Protein AF-A0A7R9ILF7-F1 (afdb_monomer_lite)

Secondary structure (DSSP, 8-state):
--S-----PPPPPPPGGGTTSSHHHHHHHHHHHHTTSS---HHHHHHHHHHHHHHHHHHHHHHHHHHHHHHIIIIIHHHHHHHHHHS-S------GGGHHHHHHHHHHHHSHHHHT-HHIIIIIHHHHHHHHHHHHHHHHHHHHHHHHHHHHHHHHGGGGT--PPPP--TT--HHHHTTTTHHHHHHTT----

Foldseek 3Di:
DLDDDDDDDDDDDDDCCVPQHDPVRVVVVVVVCCVVPPDDDLVNLLVVCVVQPPPNLVVVLVVLVVVLCCLVVPQQVVVVVVVVVVADPDDDQDDCVCPPVSRVVSCCVRCVSVVPPPCCVNPNVSSVVSNVVSVVSNVSNVVSNVVVVVVVCVVCCVVVVNDDQDDDDPVDDSVVVVVVCCVVCVVVVHDDD

Organism: NCBI:txid61484

Sequence (193 aa):
MFTQPVHRDKPPQMGHHYLWGSKQLNLAYTTIYSQYTGFVGAQHFRTMCQLLGYQGIAVVMEELLKIVKSLVQGNILQFTKTLMEAMPKVCKLPRYDYGSPGVLGYYHAQLNDIVQYPDARTELFHSFREFGNTILFCLLMEQALSQEEVCDLLHAAPFQNILPRPHCKASERLKDLEKDRGIFYYLLGAEPR

Radius of gyration: 29.12 Å; chains: 1; bounding box: 71×48×74 Å

pLDDT: mean 86.29, std 13.45, range [40.97, 97.25]

InterPro domains:
  IPR008081 Cytoplasmic FMR1-interacting [PF05994] (1-178)
  IPR008081 Cytoplasmic FMR1-interacting [PIRSF008153] (4-172)
  IPR008081 Cytoplasmic FMR1-interacting [PTHR12195] (2-176)

Structure (mmCIF, N/CA/C/O backbone):
data_AF-A0A7R9ILF7-F1
#
_entry.id   AF-A0A7R9ILF7-F1
#
loop_
_atom_site.group_PDB
_atom_site.id
_atom_site.type_symbol
_atom_site.label_atom_id
_atom_site.label_alt_id
_atom_site.label_comp_id
_atom_site.label_asym_id
_atom_site.label_entity_id
_atom_site.label_seq_id
_atom_site.pdbx_PDB_ins_code
_atom_site.Cartn_x
_atom_site.Cartn_y
_atom_site.Cartn_z
_atom_site.occupancy
_atom_site.B_iso_or_equiv
_atom_site.auth_seq_id
_atom_site.auth_comp_id
_atom_site.auth_asym_id
_atom_site.auth_atom_id
_atom_site.pdbx_PDB_model_num
ATOM 1 N N . MET A 1 1 ? -1.155 16.302 12.226 1.00 44.28 1 MET A N 1
ATOM 2 C CA . MET A 1 1 ? -0.354 15.349 11.425 1.00 44.28 1 MET A CA 1
ATOM 3 C C . MET A 1 1 ? -0.233 14.086 12.266 1.00 44.28 1 MET A C 1
ATOM 5 O O . MET A 1 1 ? 0.114 14.212 13.427 1.00 44.28 1 MET A O 1
ATOM 9 N N . PHE A 1 2 ? -0.650 12.920 11.766 1.00 53.88 2 PHE A N 1
ATOM 10 C CA . PHE A 1 2 ? -0.854 11.714 12.596 1.00 53.88 2 PHE A CA 1
ATOM 11 C C . PHE A 1 2 ? 0.435 10.973 12.980 1.00 53.88 2 PHE A C 1
ATOM 13 O O . PHE A 1 2 ? 0.368 9.980 13.686 1.00 53.88 2 PHE A O 1
ATOM 20 N N . THR A 1 3 ? 1.585 11.427 12.494 1.00 62.06 3 THR A N 1
ATOM 21 C CA . THR A 1 3 ? 2.914 10.902 12.812 1.00 62.06 3 THR A CA 1
ATOM 22 C C . THR A 1 3 ? 3.849 12.087 13.007 1.00 62.06 3 THR A C 1
ATOM 24 O O . THR A 1 3 ? 3.714 13.096 12.303 1.00 62.06 3 THR A O 1
ATOM 27 N N . GLN A 1 4 ? 4.782 11.982 13.953 1.00 69.56 4 GLN A N 1
ATOM 28 C CA . GLN A 1 4 ? 5.793 13.018 14.149 1.00 69.56 4 GLN A CA 1
ATOM 29 C C . GLN A 1 4 ? 6.702 13.111 12.912 1.00 69.56 4 GLN A C 1
ATOM 31 O O . GLN A 1 4 ? 6.998 12.087 12.288 1.00 69.56 4 GLN A O 1
ATOM 36 N N . PRO A 1 5 ? 7.129 14.323 12.519 1.00 78.50 5 PRO A N 1
ATOM 37 C CA . PRO A 1 5 ? 8.070 14.482 11.424 1.00 78.50 5 PRO A CA 1
ATOM 38 C C . PRO A 1 5 ? 9.405 13.842 11.812 1.00 78.50 5 PRO A C 1
ATOM 40 O O . PRO A 1 5 ? 10.075 14.282 12.742 1.00 78.50 5 PRO A O 1
ATOM 43 N N . VAL A 1 6 ? 9.789 12.796 11.087 1.00 86.75 6 VAL A N 1
ATOM 44 C CA . VAL A 1 6 ? 11.102 12.169 11.242 1.00 86.75 6 VAL A CA 1
ATOM 45 C C . VAL A 1 6 ? 12.148 13.101 10.637 1.00 86.75 6 VAL A C 1
ATOM 47 O O . VAL A 1 6 ? 12.033 13.494 9.471 1.00 86.75 6 VAL A O 1
ATOM 50 N N . HIS A 1 7 ? 13.162 13.464 11.423 1.00 89.94 7 HIS A N 1
ATOM 51 C CA . HIS A 1 7 ? 14.305 14.208 10.909 1.00 89.94 7 HIS A CA 1
ATOM 52 C C . HIS A 1 7 ? 15.070 13.331 9.915 1.00 89.94 7 HIS A C 1
ATOM 54 O O . HIS A 1 7 ? 15.406 12.190 10.221 1.00 89.94 7 HIS A O 1
ATOM 60 N N . ARG A 1 8 ? 15.318 13.857 8.715 1.00 90.25 8 ARG A N 1
ATOM 61 C CA . ARG A 1 8 ? 16.143 13.199 7.700 1.00 90.25 8 ARG A CA 1
ATOM 62 C C . ARG A 1 8 ? 17.360 14.064 7.437 1.00 90.25 8 ARG A C 1
ATOM 64 O O . ARG A 1 8 ? 17.202 15.238 7.094 1.00 90.25 8 ARG A O 1
ATOM 71 N N . ASP A 1 9 ? 18.537 13.466 7.560 1.00 91.81 9 ASP A N 1
ATOM 72 C CA . ASP A 1 9 ? 19.788 14.142 7.244 1.00 91.81 9 ASP A CA 1
ATOM 73 C C . ASP A 1 9 ? 19.805 14.538 5.769 1.00 91.81 9 ASP A C 1
ATOM 75 O O . ASP A 1 9 ? 19.423 13.768 4.881 1.00 91.81 9 ASP A O 1
ATOM 79 N N . LYS A 1 10 ? 20.227 15.775 5.496 1.00 90.12 10 LYS A N 1
ATOM 80 C CA . LYS A 1 10 ? 20.361 16.236 4.116 1.00 90.12 10 LYS A CA 1
ATOM 81 C C . LYS A 1 10 ? 21.586 15.569 3.486 1.00 90.12 10 LYS A C 1
ATOM 83 O O . LYS A 1 10 ? 22.662 15.633 4.082 1.00 90.12 10 LYS A O 1
ATOM 88 N N . PRO A 1 11 ? 21.462 14.994 2.278 1.00 88.00 11 PRO A N 1
ATOM 89 C CA . PRO A 1 11 ? 22.616 14.450 1.580 1.00 88.00 11 PRO A CA 1
ATOM 90 C C . PRO A 1 11 ? 23.625 15.567 1.252 1.00 88.00 11 PRO A C 1
ATOM 92 O O . PRO A 1 11 ? 23.224 16.723 1.057 1.00 88.00 11 PRO A O 1
ATOM 95 N N . PRO A 1 12 ? 24.929 15.245 1.180 1.00 90.44 12 PRO A N 1
ATOM 96 C CA . PRO A 1 12 ? 25.959 16.214 0.825 1.00 90.44 12 PRO A CA 1
ATOM 97 C C . PRO A 1 12 ? 25.744 16.744 -0.598 1.00 90.44 12 PRO A C 1
ATOM 99 O O . PRO A 1 12 ? 25.256 16.033 -1.477 1.00 90.44 12 PRO A O 1
ATOM 102 N N . GLN A 1 13 ? 26.125 18.001 -0.846 1.00 87.69 13 GLN A N 1
ATOM 103 C CA . GLN A 1 13 ? 26.059 18.548 -2.200 1.00 87.69 13 GLN A CA 1
ATOM 104 C C . GLN A 1 13 ? 27.113 17.893 -3.094 1.00 87.69 13 GLN A C 1
ATOM 106 O O . GLN A 1 13 ? 28.302 17.902 -2.785 1.00 87.69 13 GLN A O 1
ATOM 111 N N . MET A 1 14 ? 26.660 17.351 -4.222 1.00 90.38 14 MET A N 1
ATOM 112 C CA . MET A 1 14 ? 27.509 16.713 -5.223 1.00 90.38 14 MET A CA 1
ATOM 113 C C . MET A 1 14 ? 27.703 17.632 -6.431 1.00 90.38 14 MET A C 1
ATOM 115 O O . MET A 1 14 ? 26.830 18.435 -6.770 1.00 90.38 14 MET A O 1
ATOM 119 N N . GLY A 1 15 ? 28.841 17.491 -7.116 1.00 91.75 15 GLY A N 1
ATOM 120 C CA . GLY A 1 15 ? 29.066 18.151 -8.403 1.00 91.75 15 GLY A CA 1
ATOM 121 C C . GLY A 1 15 ? 28.036 17.709 -9.450 1.00 91.75 15 GLY A C 1
ATOM 122 O O . GLY A 1 15 ? 27.607 16.558 -9.457 1.00 91.75 15 GLY A O 1
ATOM 123 N N . HIS A 1 16 ? 27.650 18.608 -10.364 1.00 92.69 16 HIS A N 1
ATOM 124 C CA . HIS A 1 16 ? 26.588 18.345 -11.352 1.00 92.69 16 HIS A CA 1
ATOM 125 C C . HIS A 1 16 ? 26.843 17.112 -12.234 1.00 92.69 16 HIS A C 1
ATOM 127 O O . HIS A 1 16 ? 25.894 16.438 -12.625 1.00 92.69 16 HIS A O 1
ATOM 133 N N . HIS A 1 17 ? 28.110 16.788 -12.493 1.00 93.75 17 HIS A N 1
ATOM 134 C CA . HIS A 1 17 ? 28.521 15.629 -13.283 1.00 93.75 17 HIS A CA 1
ATOM 135 C C . HIS A 1 17 ? 28.214 14.278 -12.616 1.00 93.75 17 HIS A C 1
ATOM 137 O O . HIS A 1 17 ? 28.088 13.290 -13.326 1.00 93.75 17 HIS A O 1
ATOM 143 N N . TYR A 1 18 ? 28.046 14.229 -11.290 1.00 94.62 18 TYR A N 1
ATOM 144 C CA . TYR A 1 18 ? 27.598 13.024 -10.577 1.00 94.62 18 TYR A CA 1
ATOM 145 C C . TYR A 1 18 ? 26.067 12.891 -10.501 1.00 94.62 18 TYR A C 1
ATOM 147 O O . TYR A 1 18 ? 25.566 11.928 -9.931 1.00 94.62 18 TYR A O 1
ATOM 155 N N . LEU A 1 19 ? 25.325 13.873 -11.024 1.00 93.06 19 LEU A N 1
ATOM 156 C CA . LEU A 1 19 ? 23.862 13.903 -11.026 1.00 93.06 19 LEU A CA 1
ATOM 157 C C . LEU A 1 19 ? 23.349 13.770 -12.466 1.00 93.06 19 LEU A C 1
ATOM 159 O O . LEU A 1 19 ? 23.529 12.732 -13.092 1.00 93.06 19 LEU A O 1
ATOM 163 N N . TRP A 1 20 ? 22.749 14.829 -13.017 1.00 93.62 20 TRP A N 1
ATOM 164 C CA . TRP A 1 20 ? 22.198 14.850 -14.374 1.00 93.62 20 TRP A CA 1
ATOM 165 C C . TRP A 1 20 ? 23.113 15.568 -15.379 1.00 93.62 20 TRP A C 1
ATOM 167 O O . TRP A 1 20 ? 22.667 15.986 -16.443 1.00 93.62 20 TRP A O 1
ATOM 177 N N . GLY A 1 21 ? 24.393 15.757 -15.048 1.00 95.25 21 GLY A N 1
ATOM 178 C CA . GLY A 1 21 ? 25.420 16.325 -15.928 1.00 95.25 21 GLY A CA 1
ATOM 179 C C . GLY A 1 21 ? 25.593 17.839 -15.793 1.00 95.25 21 GLY A C 1
ATOM 180 O O . GLY A 1 21 ? 26.702 18.312 -15.544 1.00 95.25 21 GLY A O 1
ATOM 181 N N . SER A 1 22 ? 24.511 18.615 -15.914 1.00 96.12 22 SER A N 1
ATOM 182 C CA . SER A 1 22 ? 24.548 20.087 -15.856 1.00 96.12 22 SER A CA 1
ATOM 183 C C . SER A 1 22 ? 23.513 20.675 -14.895 1.00 96.12 22 SER A C 1
ATOM 185 O O . SER A 1 22 ? 22.554 20.016 -14.491 1.00 96.12 22 SER A O 1
ATOM 187 N N . LYS A 1 23 ? 23.675 21.956 -14.540 1.00 95.12 23 LYS A N 1
ATOM 188 C CA . LYS A 1 23 ? 22.724 22.673 -13.676 1.00 95.12 23 LYS A CA 1
ATOM 189 C C . LYS A 1 23 ? 21.322 22.736 -14.294 1.00 95.12 23 LYS A C 1
ATOM 191 O O . LYS A 1 23 ? 20.334 22.571 -13.583 1.00 95.12 23 LYS A O 1
ATOM 196 N N . GLN A 1 24 ? 21.238 22.964 -15.604 1.00 96.44 24 GLN A N 1
ATOM 197 C CA . GLN A 1 24 ? 19.978 23.043 -16.344 1.00 96.44 24 GLN A CA 1
ATOM 198 C C . GLN A 1 24 ? 19.264 21.688 -16.361 1.00 96.44 24 GLN A C 1
ATOM 200 O O . GLN A 1 24 ? 18.061 21.634 -16.116 1.00 96.44 24 GLN A O 1
ATOM 205 N N . LEU A 1 25 ? 20.007 20.596 -16.576 1.00 96.31 25 LEU A N 1
ATOM 206 C CA . LEU A 1 25 ? 19.450 19.243 -16.549 1.00 96.31 25 LEU A CA 1
ATOM 207 C C . LEU A 1 25 ? 18.994 18.848 -15.141 1.00 96.31 25 LEU A C 1
ATOM 209 O O . LEU A 1 25 ? 17.899 18.312 -14.992 1.00 96.31 25 LEU A O 1
ATOM 213 N N . ASN A 1 26 ? 19.761 19.195 -14.103 1.00 94.88 26 ASN A N 1
ATOM 214 C CA . ASN A 1 26 ? 19.342 18.975 -12.717 1.00 94.88 26 ASN A CA 1
ATOM 215 C C . ASN A 1 26 ? 17.998 19.654 -12.412 1.00 94.88 26 ASN A C 1
ATOM 217 O O . ASN A 1 26 ? 17.130 19.037 -11.794 1.00 94.88 26 ASN A O 1
ATOM 221 N N . LEU A 1 27 ? 17.817 20.907 -12.845 1.00 95.88 27 LEU A N 1
ATOM 222 C CA . LEU A 1 27 ? 16.559 21.630 -12.658 1.00 95.88 27 LEU A CA 1
ATOM 223 C C . LEU A 1 27 ? 15.412 20.951 -13.418 1.00 95.88 27 LEU A C 1
ATOM 225 O O . LEU A 1 27 ? 14.366 20.702 -12.826 1.00 95.88 27 LEU A O 1
ATOM 229 N N . ALA A 1 28 ? 15.631 20.596 -14.687 1.00 97.19 28 ALA A N 1
ATOM 230 C CA . ALA A 1 28 ? 14.622 19.949 -15.521 1.00 97.19 28 ALA A CA 1
ATOM 231 C C . ALA A 1 28 ? 14.129 18.624 -14.913 1.00 97.19 28 ALA A C 1
ATOM 233 O O . ALA A 1 28 ? 12.927 18.455 -14.707 1.00 97.19 28 ALA A O 1
ATOM 234 N N . TYR A 1 29 ? 15.042 17.717 -14.546 1.00 96.62 29 TYR A N 1
ATOM 235 C CA . TYR A 1 29 ? 14.671 16.440 -13.926 1.00 96.62 29 TYR A CA 1
ATOM 236 C C . TYR A 1 29 ? 14.020 16.621 -12.554 1.00 96.62 29 TYR A C 1
ATOM 238 O O . TYR A 1 29 ? 13.063 15.919 -12.242 1.00 96.62 29 TYR A O 1
ATOM 246 N N . THR A 1 30 ? 14.466 17.593 -11.753 1.00 95.50 30 THR A N 1
ATOM 247 C CA . THR A 1 30 ? 13.815 17.898 -10.466 1.00 95.50 30 THR A CA 1
ATOM 248 C C . THR A 1 30 ? 12.366 18.337 -10.672 1.00 95.50 30 THR A C 1
ATOM 250 O O . THR A 1 30 ? 11.475 17.875 -9.960 1.00 95.50 30 THR A O 1
ATOM 253 N N . THR A 1 31 ? 12.099 19.187 -11.667 1.00 96.75 31 THR A N 1
ATOM 254 C CA . THR A 1 31 ? 10.736 19.617 -11.999 1.00 96.75 31 THR A CA 1
ATOM 255 C C . THR A 1 31 ? 9.883 18.453 -12.501 1.00 96.75 31 THR A C 1
ATOM 257 O O . THR A 1 31 ? 8.746 18.318 -12.054 1.00 96.75 31 THR A O 1
ATOM 260 N N . ILE A 1 32 ? 10.422 17.572 -13.347 1.00 96.50 32 ILE A N 1
ATOM 261 C CA . ILE A 1 32 ? 9.705 16.372 -13.811 1.00 96.50 32 ILE A CA 1
ATOM 262 C C . ILE A 1 32 ? 9.353 15.471 -12.621 1.00 96.50 32 ILE A C 1
ATOM 264 O O . ILE A 1 32 ? 8.186 15.140 -12.419 1.00 96.50 32 ILE A O 1
ATOM 268 N N . TYR A 1 33 ? 10.333 15.124 -11.784 1.00 95.94 33 TYR A N 1
ATOM 269 C CA . TYR A 1 33 ? 10.108 14.208 -10.665 1.00 95.94 33 TYR A CA 1
ATOM 270 C C . TYR A 1 33 ? 9.291 14.816 -9.522 1.00 95.94 33 TYR A C 1
ATOM 272 O O . TYR A 1 33 ? 8.644 14.075 -8.786 1.00 95.94 33 TYR A O 1
ATOM 280 N N . SER A 1 34 ? 9.220 16.147 -9.404 1.00 96.00 34 SER A N 1
ATOM 281 C CA . SER A 1 34 ? 8.321 16.797 -8.440 1.00 96.00 34 SER A CA 1
ATOM 282 C C . SER A 1 34 ? 6.845 16.458 -8.672 1.00 96.00 34 SER A C 1
ATOM 284 O O . SER A 1 34 ? 6.071 16.450 -7.717 1.00 96.00 34 SER A O 1
ATOM 286 N N . GLN A 1 35 ? 6.463 16.083 -9.898 1.00 94.94 35 GLN A N 1
ATOM 287 C CA . GLN A 1 35 ? 5.103 15.633 -10.211 1.00 94.94 35 GLN A CA 1
ATOM 288 C C . GLN A 1 35 ? 4.742 14.315 -9.511 1.00 94.94 35 GLN A C 1
ATOM 290 O O . GLN A 1 35 ? 3.564 14.034 -9.331 1.00 94.94 35 GLN A O 1
ATOM 295 N N . TYR A 1 36 ? 5.739 13.536 -9.081 1.00 95.75 36 TYR A N 1
ATOM 296 C CA . TYR A 1 36 ? 5.576 12.289 -8.328 1.00 95.75 36 TYR A CA 1
ATOM 297 C C . TYR A 1 36 ? 5.709 12.501 -6.811 1.00 95.75 36 TYR A C 1
ATOM 299 O O . TYR A 1 36 ? 5.802 11.550 -6.042 1.00 95.75 36 TYR A O 1
ATOM 307 N N . THR A 1 37 ? 5.723 13.754 -6.349 1.00 93.56 37 THR A N 1
ATOM 308 C CA . THR A 1 37 ? 5.741 14.080 -4.918 1.00 93.56 37 THR A CA 1
ATOM 309 C C . THR A 1 37 ? 4.336 14.435 -4.430 1.00 93.56 37 THR A C 1
ATOM 311 O O . THR A 1 37 ? 3.542 15.023 -5.158 1.00 93.56 37 THR A O 1
ATOM 314 N N . GLY A 1 38 ? 4.002 14.062 -3.190 1.00 92.56 38 GLY A N 1
ATOM 315 C CA . GLY A 1 38 ? 2.700 14.360 -2.571 1.00 92.56 38 GLY A CA 1
ATOM 316 C C . GLY A 1 38 ? 1.662 13.234 -2.640 1.00 92.56 38 GLY A C 1
ATOM 317 O O . GLY A 1 38 ? 0.618 13.343 -2.002 1.00 92.56 38 GLY A O 1
ATOM 318 N N . PHE A 1 39 ? 1.953 12.136 -3.338 1.00 95.56 39 PHE A N 1
ATOM 319 C CA . PHE A 1 39 ? 1.128 10.926 -3.338 1.00 95.56 39 PHE A CA 1
ATOM 320 C C . PHE A 1 39 ? 1.984 9.666 -3.534 1.00 95.56 39 PHE A C 1
ATOM 322 O O . PHE A 1 39 ? 3.167 9.754 -3.844 1.00 95.56 39 PHE A O 1
ATOM 329 N N . VAL A 1 40 ? 1.370 8.491 -3.369 1.00 96.44 40 VAL A N 1
ATOM 330 C CA . VAL A 1 40 ? 1.943 7.183 -3.726 1.00 96.44 40 VAL A CA 1
ATOM 331 C C . VAL A 1 40 ? 0.904 6.437 -4.564 1.00 96.44 40 VAL A C 1
ATOM 333 O O . VAL A 1 40 ? -0.287 6.510 -4.279 1.00 96.44 40 VAL A O 1
ATOM 336 N N . GLY A 1 41 ? 1.331 5.757 -5.627 1.00 94.69 41 GLY A N 1
ATOM 337 C CA . GLY A 1 41 ? 0.430 5.17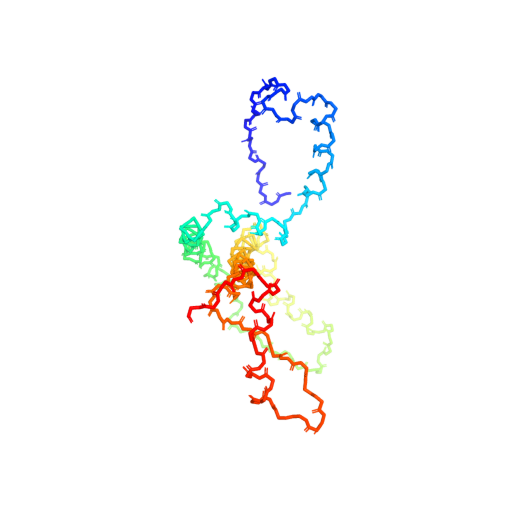5 -6.629 1.00 94.69 41 GLY A CA 1
ATOM 338 C C . GLY A 1 41 ? 1.158 4.253 -7.604 1.00 94.69 41 GLY A C 1
ATOM 339 O O . GLY A 1 41 ? 2.341 3.987 -7.411 1.00 94.69 41 GLY A O 1
ATOM 340 N N . ALA A 1 42 ? 0.475 3.796 -8.658 1.00 94.25 42 ALA A N 1
ATOM 341 C CA . ALA A 1 42 ? 0.934 2.703 -9.529 1.00 94.25 42 ALA A CA 1
ATOM 342 C C . ALA A 1 42 ? 2.378 2.848 -10.052 1.00 94.25 42 ALA A C 1
ATOM 344 O O . ALA A 1 42 ? 3.146 1.895 -9.986 1.00 94.25 42 ALA A O 1
ATOM 345 N N . GLN A 1 43 ? 2.782 4.045 -10.497 1.00 94.88 43 GLN A N 1
ATOM 346 C CA . GLN A 1 43 ? 4.143 4.283 -11.008 1.00 94.88 43 GLN A CA 1
ATOM 347 C C . GLN A 1 43 ? 5.229 4.047 -9.946 1.00 94.88 43 GLN A C 1
ATOM 349 O O . GLN A 1 43 ? 6.301 3.518 -10.240 1.00 94.88 43 GLN A O 1
ATOM 354 N N . HIS A 1 44 ? 4.930 4.376 -8.688 1.00 96.94 44 HIS A N 1
ATOM 355 C CA . HIS A 1 44 ? 5.819 4.121 -7.559 1.00 96.94 44 HIS A CA 1
ATOM 356 C C . HIS A 1 44 ? 5.953 2.620 -7.294 1.00 96.94 44 HIS A C 1
ATOM 358 O O . HIS A 1 44 ? 7.070 2.127 -7.189 1.00 96.94 44 HIS A O 1
ATOM 364 N N . PHE A 1 45 ? 4.834 1.890 -7.249 1.00 97.00 45 PHE A N 1
ATOM 365 C CA . PHE A 1 45 ? 4.839 0.439 -7.031 1.00 97.00 45 PHE A CA 1
ATOM 366 C C . PHE A 1 45 ? 5.547 -0.318 -8.157 1.00 97.00 45 PHE A C 1
ATOM 368 O O . PHE A 1 45 ? 6.315 -1.234 -7.876 1.00 97.00 45 PHE A O 1
ATOM 375 N N . ARG A 1 46 ? 5.376 0.106 -9.415 1.00 95.12 46 ARG A N 1
ATOM 376 C CA . ARG A 1 46 ? 6.108 -0.466 -10.552 1.00 95.12 46 ARG A CA 1
ATOM 377 C C . ARG A 1 46 ? 7.621 -0.288 -10.403 1.00 95.12 46 ARG A C 1
ATOM 379 O O . ARG A 1 46 ? 8.372 -1.247 -10.537 1.00 95.12 46 ARG A O 1
ATOM 386 N N . THR A 1 47 ? 8.055 0.924 -10.053 1.00 95.75 47 THR A N 1
ATOM 387 C CA . THR A 1 47 ? 9.478 1.228 -9.834 1.00 95.75 47 THR A CA 1
ATOM 388 C C . THR A 1 47 ? 10.034 0.429 -8.650 1.00 95.75 47 THR A C 1
ATOM 390 O O . THR A 1 47 ? 11.145 -0.089 -8.718 1.00 95.75 47 THR A O 1
ATOM 393 N N . MET A 1 48 ? 9.253 0.274 -7.573 1.00 96.25 48 MET A N 1
ATOM 394 C CA . MET A 1 48 ? 9.615 -0.588 -6.444 1.00 96.25 48 MET A CA 1
ATOM 395 C C . MET A 1 48 ? 9.784 -2.046 -6.886 1.00 96.25 48 MET A C 1
ATOM 397 O O . MET A 1 48 ? 10.796 -2.647 -6.546 1.00 96.25 48 MET A O 1
ATOM 401 N N . CYS A 1 49 ? 8.860 -2.600 -7.678 1.00 95.62 49 CYS A N 1
ATOM 402 C CA . CYS A 1 49 ? 8.966 -3.981 -8.161 1.00 95.62 49 CYS A CA 1
ATOM 403 C C . CYS A 1 49 ? 10.264 -4.219 -8.941 1.00 95.62 49 CYS A C 1
ATOM 405 O O . CYS A 1 49 ? 10.980 -5.180 -8.664 1.00 95.62 49 CYS A O 1
ATOM 407 N N . GLN A 1 50 ? 10.599 -3.304 -9.852 1.00 93.81 50 GLN A N 1
ATOM 408 C CA . GLN A 1 50 ? 11.804 -3.386 -10.681 1.00 93.81 50 GLN A CA 1
ATOM 409 C C . GLN A 1 50 ? 13.098 -3.300 -9.868 1.00 93.81 50 GLN A C 1
ATOM 411 O O . GLN A 1 50 ? 14.049 -4.030 -10.136 1.00 93.81 50 GLN A O 1
ATOM 416 N N . LEU A 1 51 ? 13.147 -2.407 -8.875 1.00 96.19 51 LEU A N 1
ATOM 417 C CA . LEU A 1 51 ? 14.354 -2.185 -8.075 1.00 96.19 51 LEU A CA 1
ATOM 418 C C . LEU A 1 51 ? 14.557 -3.249 -6.990 1.00 96.19 51 LEU A C 1
ATOM 420 O O . LEU A 1 51 ? 15.698 -3.589 -6.685 1.00 96.19 51 LEU A O 1
ATOM 424 N N . LEU A 1 52 ? 13.475 -3.748 -6.383 1.00 96.06 52 LEU A N 1
ATOM 425 C CA . LEU A 1 52 ? 13.552 -4.752 -5.318 1.00 96.06 52 LEU A CA 1
ATOM 426 C C . LEU A 1 52 ? 13.701 -6.174 -5.875 1.00 96.06 52 LEU A C 1
ATOM 428 O O . LEU A 1 52 ? 14.380 -7.002 -5.261 1.00 96.06 52 LEU A O 1
ATOM 432 N N . GLY A 1 53 ? 13.039 -6.473 -6.997 1.00 93.19 53 GLY A N 1
ATOM 433 C CA . GLY A 1 53 ? 12.896 -7.830 -7.522 1.00 93.19 53 GLY A CA 1
ATOM 434 C C . GLY A 1 53 ? 12.166 -8.779 -6.560 1.00 93.19 53 GLY A C 1
ATOM 435 O O . GLY A 1 53 ? 11.762 -8.407 -5.456 1.00 93.19 53 GLY A O 1
ATOM 436 N N . TYR A 1 54 ? 12.021 -10.048 -6.954 1.00 93.94 54 TYR A N 1
ATOM 437 C CA . TYR A 1 54 ? 11.291 -11.049 -6.160 1.00 93.94 54 TYR A CA 1
ATOM 438 C C . TYR A 1 54 ? 11.845 -11.223 -4.743 1.00 93.94 54 TYR A C 1
ATOM 440 O O . TYR A 1 54 ? 11.080 -11.285 -3.783 1.00 93.94 54 TYR A O 1
ATOM 448 N N . GLN A 1 55 ? 13.173 -11.274 -4.599 1.00 95.88 55 GLN A N 1
ATOM 449 C CA . GLN A 1 55 ? 13.806 -11.460 -3.294 1.00 95.88 55 GLN A CA 1
ATOM 450 C C . GLN A 1 55 ? 13.551 -10.263 -2.371 1.00 95.88 55 GLN A C 1
ATOM 452 O O . GLN A 1 55 ? 13.201 -10.457 -1.208 1.00 95.88 55 GLN A O 1
ATOM 457 N N . GLY A 1 56 ? 13.692 -9.033 -2.876 1.00 95.94 56 GLY A N 1
ATOM 458 C CA . GLY A 1 56 ? 13.436 -7.832 -2.085 1.00 95.94 56 GLY A CA 1
ATOM 459 C C . GLY A 1 56 ? 11.967 -7.716 -1.684 1.00 95.94 56 GLY A C 1
ATOM 460 O O . GLY A 1 56 ? 11.672 -7.448 -0.520 1.00 95.94 56 GLY A O 1
ATOM 461 N N . ILE A 1 57 ? 11.044 -7.984 -2.615 1.00 95.19 57 ILE A N 1
ATOM 462 C CA . ILE A 1 57 ? 9.602 -7.982 -2.335 1.00 95.19 57 ILE A CA 1
ATOM 463 C C . ILE A 1 57 ? 9.265 -9.018 -1.256 1.00 95.19 57 ILE A C 1
ATOM 465 O O . ILE A 1 57 ? 8.552 -8.688 -0.312 1.00 95.19 57 ILE A O 1
ATOM 469 N N . ALA A 1 58 ? 9.803 -10.237 -1.347 1.00 95.94 58 ALA A N 1
ATOM 470 C CA . ALA A 1 58 ? 9.547 -11.289 -0.365 1.00 95.94 58 ALA A CA 1
ATOM 471 C C . ALA A 1 58 ? 9.965 -10.875 1.057 1.00 95.94 58 ALA A C 1
ATOM 473 O O . ALA A 1 58 ? 9.183 -11.033 1.994 1.00 95.94 58 ALA A O 1
ATOM 474 N N . VAL A 1 59 ? 11.152 -10.276 1.211 1.00 97.25 59 VAL A N 1
ATOM 475 C CA . VAL A 1 59 ? 11.632 -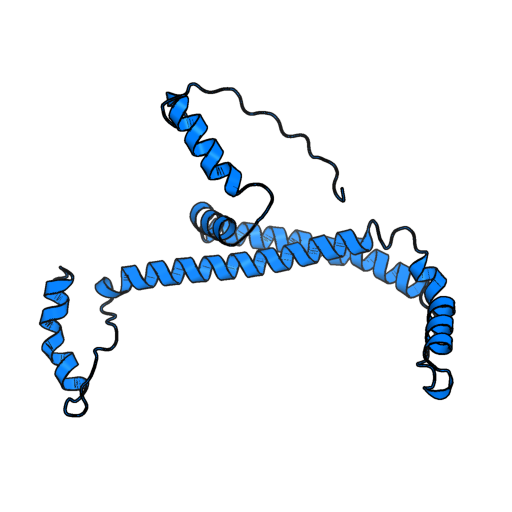9.779 2.513 1.00 97.25 59 VAL A CA 1
ATOM 476 C C . VAL A 1 59 ? 10.738 -8.655 3.041 1.00 97.25 59 VAL A C 1
ATOM 478 O O . VAL A 1 59 ? 10.370 -8.663 4.214 1.00 97.25 59 VAL A O 1
ATOM 481 N N . VAL A 1 60 ? 10.335 -7.708 2.185 1.00 96.25 60 VAL A N 1
ATOM 482 C CA . VAL A 1 60 ? 9.417 -6.629 2.587 1.00 96.25 60 VAL A CA 1
ATOM 483 C C . VAL A 1 60 ? 8.079 -7.197 3.060 1.00 96.25 60 VAL A C 1
ATOM 485 O O . VAL A 1 60 ? 7.585 -6.783 4.106 1.00 96.25 60 VAL A O 1
ATOM 488 N N . MET A 1 61 ? 7.508 -8.165 2.342 1.00 94.56 61 MET A N 1
ATOM 489 C CA . MET A 1 61 ? 6.256 -8.819 2.741 1.00 94.56 61 MET A CA 1
ATOM 490 C C . MET A 1 61 ? 6.392 -9.538 4.087 1.00 94.56 61 MET A C 1
ATOM 492 O O . MET A 1 61 ? 5.495 -9.447 4.927 1.00 94.56 61 MET A O 1
ATOM 496 N N . GLU A 1 62 ? 7.517 -10.213 4.324 1.00 96.06 62 GLU A N 1
ATOM 497 C CA . GLU A 1 62 ? 7.786 -10.885 5.595 1.00 96.06 62 GLU A CA 1
ATOM 498 C C . GLU A 1 62 ? 7.848 -9.890 6.768 1.00 96.06 62 GLU A C 1
ATOM 500 O O . GLU A 1 62 ? 7.217 -10.110 7.807 1.00 96.06 62 GLU A O 1
ATOM 505 N N . GLU A 1 63 ? 8.551 -8.768 6.603 1.00 96.50 63 GLU A N 1
ATOM 506 C CA . GLU A 1 63 ? 8.631 -7.721 7.629 1.00 96.50 63 GLU A CA 1
ATOM 507 C C . GLU A 1 63 ? 7.278 -7.035 7.864 1.00 96.50 63 GLU A C 1
ATOM 509 O O . GLU A 1 63 ? 6.880 -6.810 9.011 1.00 96.50 63 GLU A O 1
ATOM 514 N N . LEU A 1 64 ? 6.508 -6.781 6.804 1.00 95.56 64 LEU A N 1
ATOM 515 C CA . LEU A 1 64 ? 5.152 -6.243 6.923 1.00 95.56 64 LEU A CA 1
ATOM 516 C C . LEU A 1 64 ? 4.224 -7.191 7.695 1.00 95.56 64 LEU A C 1
ATOM 518 O O . L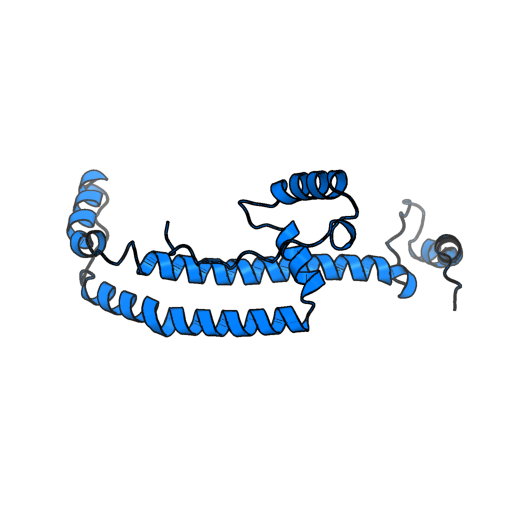EU A 1 64 ? 3.442 -6.732 8.530 1.00 95.56 64 LEU A O 1
ATOM 522 N N . LEU A 1 65 ? 4.340 -8.507 7.492 1.00 94.62 65 LEU A N 1
ATOM 523 C CA . LEU A 1 65 ? 3.589 -9.496 8.271 1.00 94.62 65 LEU A CA 1
ATOM 524 C C . LEU A 1 65 ? 3.976 -9.481 9.755 1.00 94.62 65 LEU A C 1
ATOM 526 O O . LEU A 1 65 ? 3.099 -9.607 10.616 1.00 94.62 65 LEU A O 1
ATOM 530 N N . LYS A 1 66 ? 5.261 -9.289 10.079 1.00 95.44 66 LYS A N 1
ATOM 531 C CA . LYS A 1 66 ? 5.719 -9.135 11.473 1.00 95.44 66 LYS A CA 1
ATOM 532 C C . LYS A 1 66 ? 5.122 -7.880 12.115 1.00 95.44 66 LYS A C 1
ATOM 534 O O . LYS A 1 66 ? 4.621 -7.962 13.240 1.00 95.44 66 LYS A O 1
ATOM 539 N N . ILE A 1 67 ? 5.099 -6.756 11.394 1.00 92.94 67 ILE A N 1
ATOM 540 C CA . ILE A 1 67 ? 4.475 -5.501 11.850 1.00 92.94 67 ILE A CA 1
ATOM 541 C C . ILE A 1 67 ? 2.977 -5.704 12.093 1.00 92.94 67 ILE A C 1
ATOM 543 O O . ILE A 1 67 ? 2.482 -5.386 13.174 1.00 92.94 67 ILE A O 1
ATOM 547 N N . VAL A 1 68 ? 2.265 -6.307 11.139 1.00 94.81 68 VAL A N 1
ATOM 548 C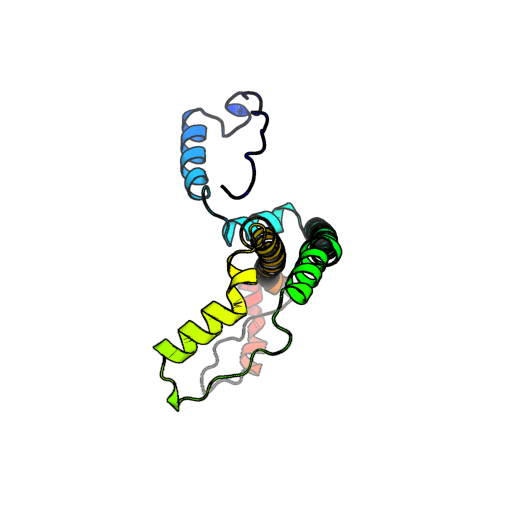 CA . VAL A 1 68 ? 0.835 -6.615 11.269 1.00 94.81 68 VAL A CA 1
ATOM 549 C C . VAL A 1 68 ? 0.564 -7.492 12.487 1.00 94.81 68 VAL A C 1
ATOM 551 O O . VAL A 1 68 ? -0.334 -7.194 13.275 1.00 94.81 68 VAL A O 1
ATOM 554 N N . LYS A 1 69 ? 1.352 -8.554 12.680 1.00 94.94 69 LYS A N 1
ATOM 555 C CA . LYS A 1 69 ? 1.223 -9.429 13.848 1.00 94.94 69 LYS A CA 1
ATOM 556 C C . LYS A 1 69 ? 1.389 -8.642 15.149 1.00 94.94 69 LYS A C 1
ATOM 558 O O . LYS A 1 69 ? 0.579 -8.817 16.057 1.00 94.94 69 LYS A O 1
ATOM 563 N N . SER A 1 70 ? 2.394 -7.770 15.219 1.00 94.06 70 SER A N 1
ATOM 564 C CA . SER A 1 70 ? 2.644 -6.907 16.378 1.00 94.06 70 SER A CA 1
ATOM 565 C C . SER A 1 70 ? 1.481 -5.943 16.644 1.00 94.06 70 SER A C 1
ATOM 567 O O . SER A 1 70 ? 0.983 -5.878 17.766 1.00 94.06 70 SER A O 1
ATOM 569 N N . LEU A 1 71 ? 0.974 -5.260 15.613 1.00 93.19 71 LEU A N 1
ATOM 570 C CA . LEU A 1 71 ? -0.155 -4.328 15.728 1.00 93.19 71 LEU A CA 1
ATOM 571 C C . LEU A 1 71 ? -1.436 -5.022 16.204 1.00 93.19 71 LEU A C 1
ATOM 573 O O . LEU A 1 71 ? -2.124 -4.516 17.093 1.00 93.19 71 LEU A O 1
ATOM 577 N N . VAL A 1 72 ? -1.744 -6.188 15.628 1.00 93.69 72 VAL A N 1
ATOM 578 C CA . VAL A 1 72 ? -2.954 -6.953 15.952 1.00 93.69 72 VAL A CA 1
ATOM 579 C C . VAL A 1 72 ? -2.872 -7.539 17.359 1.00 93.69 72 VAL A C 1
ATOM 581 O O . VAL A 1 72 ? -3.824 -7.403 18.121 1.00 93.69 72 VAL A O 1
ATOM 584 N N . GLN A 1 73 ? -1.756 -8.180 17.720 1.00 94.50 73 GLN A N 1
ATOM 585 C CA . GLN A 1 73 ? -1.598 -8.842 19.024 1.00 94.50 73 GLN A CA 1
ATOM 586 C C . GLN A 1 73 ? -1.272 -7.867 20.166 1.00 94.50 73 GLN A C 1
ATOM 588 O O . GLN A 1 73 ? -1.507 -8.198 21.328 1.00 94.50 73 GLN A O 1
ATOM 593 N N . GLY A 1 74 ? -0.740 -6.688 19.847 1.00 92.31 74 GLY A N 1
ATOM 594 C CA . GLY A 1 74 ? -0.440 -5.615 20.788 1.00 92.31 74 GLY A CA 1
ATOM 595 C C . GLY A 1 74 ? -1.590 -4.618 20.892 1.00 92.31 74 GLY A C 1
ATOM 596 O O . GLY A 1 74 ? -2.604 -4.892 21.539 1.00 92.31 74 GLY A O 1
ATOM 597 N N . ASN A 1 75 ? -1.422 -3.459 20.252 1.00 88.38 75 ASN A N 1
ATOM 598 C CA . ASN A 1 75 ? -2.283 -2.289 20.434 1.00 88.38 75 ASN A CA 1
ATOM 599 C C . ASN A 1 75 ? -3.757 -2.584 20.135 1.00 88.38 75 ASN A C 1
ATOM 601 O O . ASN A 1 75 ? -4.617 -2.311 20.971 1.00 88.38 75 ASN A O 1
ATOM 605 N N . ILE A 1 76 ? -4.068 -3.178 18.977 1.00 91.62 76 ILE A N 1
ATOM 606 C CA . ILE A 1 76 ? -5.465 -3.401 18.567 1.00 91.62 76 ILE A CA 1
ATOM 607 C C . ILE A 1 76 ? -6.169 -4.342 19.549 1.00 91.62 76 ILE A C 1
ATOM 609 O O . ILE A 1 76 ? -7.293 -4.059 19.968 1.00 91.62 76 ILE A O 1
ATOM 613 N N . LEU A 1 77 ? -5.518 -5.435 19.958 1.00 93.00 77 LEU A N 1
ATOM 614 C CA . LEU A 1 77 ? -6.085 -6.371 20.930 1.00 93.00 77 LEU A CA 1
ATOM 615 C C . LEU A 1 77 ? -6.325 -5.708 22.289 1.00 93.00 77 LEU A C 1
ATOM 617 O O . LEU A 1 77 ? -7.388 -5.909 22.879 1.00 93.00 77 LEU A O 1
ATOM 621 N N . GLN A 1 78 ? -5.358 -4.935 22.787 1.00 91.12 78 GLN A N 1
ATOM 622 C CA . GLN A 1 78 ? -5.489 -4.233 24.065 1.00 91.12 78 GLN A CA 1
ATOM 623 C C . GLN A 1 78 ? -6.652 -3.239 24.031 1.00 91.12 78 GLN A C 1
ATOM 625 O O . GLN A 1 78 ? -7.541 -3.323 24.877 1.00 91.12 78 GLN A O 1
ATOM 630 N N . PHE A 1 79 ? -6.721 -2.384 23.007 1.00 89.25 79 PHE A N 1
ATOM 631 C CA . PHE A 1 79 ? -7.831 -1.443 22.850 1.00 89.25 79 PHE A CA 1
ATOM 632 C C . PHE A 1 79 ? -9.178 -2.143 22.682 1.00 89.25 79 PHE A C 1
ATOM 634 O O . PHE A 1 79 ? -10.169 -1.697 23.252 1.00 89.25 79 PHE A O 1
ATOM 641 N N . THR A 1 80 ? -9.231 -3.254 21.944 1.00 89.38 80 THR A N 1
ATOM 642 C CA . THR A 1 80 ? -10.479 -4.009 21.752 1.00 89.38 80 THR A CA 1
ATOM 643 C C . THR A 1 80 ? -10.991 -4.575 23.075 1.00 89.38 80 THR A C 1
ATOM 645 O O . THR A 1 80 ? -12.189 -4.503 23.334 1.00 89.38 80 THR A O 1
ATOM 648 N N . LYS A 1 81 ? -10.107 -5.088 23.942 1.00 91.12 81 LYS A N 1
ATOM 649 C CA . LYS A 1 81 ? -10.493 -5.562 25.282 1.00 91.12 81 LYS A CA 1
ATOM 650 C C . LYS A 1 81 ? -11.041 -4.426 26.142 1.00 91.12 81 LYS A C 1
ATOM 652 O O . LYS A 1 81 ? -12.135 -4.561 26.679 1.00 91.12 81 LYS A O 1
ATOM 657 N N . THR A 1 82 ? -10.335 -3.298 26.199 1.00 89.12 82 THR A N 1
ATOM 658 C CA . THR A 1 82 ? -10.776 -2.123 26.965 1.00 89.12 82 THR A CA 1
ATOM 659 C C . THR A 1 82 ? -12.121 -1.591 26.464 1.00 89.12 82 THR A C 1
ATOM 661 O O . THR A 1 82 ? -13.017 -1.306 27.255 1.00 89.12 82 THR A O 1
ATOM 664 N N . LEU A 1 83 ? -12.310 -1.508 25.144 1.00 87.75 83 LEU A N 1
ATOM 665 C CA . LEU A 1 83 ? -13.580 -1.073 24.559 1.00 87.75 83 LEU A CA 1
ATOM 666 C C . LEU A 1 83 ? -14.707 -2.085 24.770 1.00 87.75 83 LEU A C 1
ATOM 668 O O . LEU A 1 83 ? -15.848 -1.676 24.951 1.00 87.75 83 LEU A O 1
ATOM 672 N N . MET A 1 84 ? -14.413 -3.388 24.780 1.00 90.19 84 MET A N 1
ATOM 673 C CA . MET A 1 84 ? -15.402 -4.412 25.125 1.00 90.19 84 MET A CA 1
ATOM 674 C C . MET A 1 84 ? -15.876 -4.293 26.576 1.00 90.19 84 MET A C 1
ATOM 676 O O . MET A 1 84 ? -17.053 -4.532 26.836 1.00 90.19 84 MET A O 1
ATOM 680 N N . GLU A 1 85 ? -14.998 -3.918 27.507 1.00 89.00 85 GLU A N 1
ATOM 681 C CA . GLU A 1 85 ? -15.375 -3.661 28.904 1.00 89.00 85 GLU A CA 1
ATOM 682 C C . GLU A 1 85 ? -16.242 -2.402 29.048 1.00 89.00 85 GLU A C 1
ATOM 684 O O . GLU A 1 85 ? -17.179 -2.394 29.846 1.00 89.00 85 GLU A O 1
ATOM 689 N N . ALA A 1 86 ? -15.970 -1.370 28.244 1.00 87.25 86 ALA A N 1
ATOM 690 C CA . ALA A 1 86 ? -16.774 -0.148 28.180 1.00 87.25 86 ALA A CA 1
ATOM 691 C C . ALA A 1 86 ? -18.085 -0.310 27.381 1.00 87.25 86 ALA A C 1
ATOM 693 O O . ALA A 1 86 ? -18.958 0.555 27.436 1.00 87.25 86 ALA A O 1
ATOM 694 N N . MET A 1 87 ? -18.241 -1.399 26.621 1.00 88.94 87 MET A N 1
ATOM 695 C CA . MET A 1 87 ? -19.428 -1.641 25.805 1.00 88.94 87 MET A CA 1
ATOM 696 C C . MET A 1 87 ? -20.642 -1.950 26.699 1.00 88.94 87 MET A C 1
ATOM 698 O O . MET A 1 87 ? -20.544 -2.763 27.625 1.00 88.94 87 MET A O 1
ATOM 702 N N . PRO A 1 88 ? -21.834 -1.389 26.413 1.00 90.00 88 PRO A N 1
ATOM 703 C CA . PRO A 1 88 ? -23.045 -1.785 27.119 1.00 90.00 88 PRO A CA 1
ATOM 704 C C . PRO A 1 88 ? -23.303 -3.285 26.928 1.00 90.00 88 PRO A C 1
ATOM 706 O O . PRO A 1 88 ? -23.330 -3.790 25.805 1.00 90.00 88 PRO A O 1
ATOM 709 N N . LYS A 1 89 ? -23.567 -4.000 28.031 1.00 87.31 89 LYS A N 1
ATOM 710 C CA . LYS A 1 89 ? -23.826 -5.457 28.018 1.00 87.31 89 LYS A CA 1
ATOM 711 C C . LYS A 1 89 ? -24.976 -5.856 27.092 1.00 87.31 89 LYS A C 1
ATOM 713 O O . LYS A 1 89 ? -25.011 -6.976 26.593 1.00 87.31 89 LYS A O 1
ATOM 718 N N . VAL A 1 90 ? -25.943 -4.958 26.909 1.00 86.12 90 VAL A N 1
ATOM 719 C CA . VAL A 1 90 ? -27.104 -5.161 26.046 1.00 86.12 90 VAL A CA 1
ATOM 720 C C . VAL A 1 90 ? -27.405 -3.856 25.316 1.00 86.12 90 VAL A C 1
ATOM 722 O O . VAL A 1 90 ? -27.888 -2.904 25.920 1.00 86.12 90 VAL A O 1
ATOM 725 N N . CYS A 1 91 ? -27.187 -3.840 24.005 1.00 89.31 91 CYS A N 1
ATOM 726 C CA . CYS A 1 91 ? -27.634 -2.771 23.114 1.00 89.31 91 CYS A CA 1
ATOM 727 C C . CYS A 1 91 ? -28.651 -3.370 22.134 1.00 89.31 91 CYS A C 1
ATOM 729 O O . CYS A 1 91 ? -28.283 -4.118 21.228 1.00 89.31 91 CYS A O 1
ATOM 731 N N . LYS A 1 92 ? -29.949 -3.134 22.370 1.00 89.50 92 LYS A N 1
ATOM 732 C CA . LYS A 1 92 ? -31.029 -3.701 21.542 1.00 89.50 92 LYS A CA 1
ATOM 733 C C . LYS A 1 92 ? -31.267 -2.824 20.321 1.00 89.50 92 LYS A C 1
ATOM 735 O O . LYS A 1 92 ? -31.046 -1.621 20.366 1.00 89.50 92 LYS A O 1
ATOM 740 N N . LEU A 1 93 ? -31.795 -3.421 19.258 1.00 90.31 93 LEU A N 1
ATOM 741 C CA . LEU A 1 93 ? -32.317 -2.671 18.121 1.00 90.31 93 LEU A CA 1
ATOM 742 C C . LEU A 1 93 ? -33.665 -2.037 18.519 1.00 90.31 93 LEU A C 1
ATOM 744 O O . LEU A 1 93 ? -34.601 -2.786 18.826 1.00 90.31 93 LEU A O 1
ATOM 748 N N . PRO A 1 94 ? -33.794 -0.696 18.563 1.00 90.44 94 PRO A N 1
ATOM 749 C CA . PRO A 1 94 ? -35.064 -0.063 18.899 1.00 90.44 94 PRO A CA 1
ATOM 750 C C . PRO A 1 94 ? -36.111 -0.318 17.808 1.00 90.44 94 PRO A C 1
ATOM 752 O O . PRO A 1 94 ? -35.781 -0.484 16.634 1.00 90.44 94 PRO A O 1
ATOM 755 N N . ARG A 1 95 ? -37.393 -0.340 18.189 1.00 89.31 95 ARG A N 1
ATOM 756 C CA . ARG A 1 95 ? -38.498 -0.511 17.231 1.00 89.31 95 ARG A CA 1
ATOM 757 C C . ARG A 1 95 ? -38.606 0.693 16.291 1.00 89.31 95 ARG A C 1
ATOM 759 O O . ARG A 1 95 ? -38.287 1.816 16.672 1.00 89.31 95 ARG A O 1
ATOM 766 N N . TYR A 1 96 ? -39.136 0.469 15.090 1.00 88.88 96 TYR A N 1
ATOM 767 C CA . TYR A 1 96 ? -39.354 1.542 14.114 1.00 88.88 96 TYR A CA 1
ATOM 768 C C . TYR A 1 96 ? -40.317 2.630 14.633 1.00 88.88 96 TYR A C 1
ATOM 770 O O . TYR A 1 96 ? -40.198 3.787 14.238 1.00 88.88 96 TYR A O 1
ATOM 778 N N . ASP A 1 97 ? -41.210 2.273 15.565 1.00 90.50 97 ASP A N 1
ATOM 779 C CA . ASP A 1 97 ? -42.204 3.161 16.185 1.00 90.50 97 ASP A CA 1
ATOM 780 C C . ASP A 1 97 ? -41.578 4.370 16.918 1.00 90.50 97 ASP A C 1
ATOM 782 O O . ASP A 1 97 ? -42.237 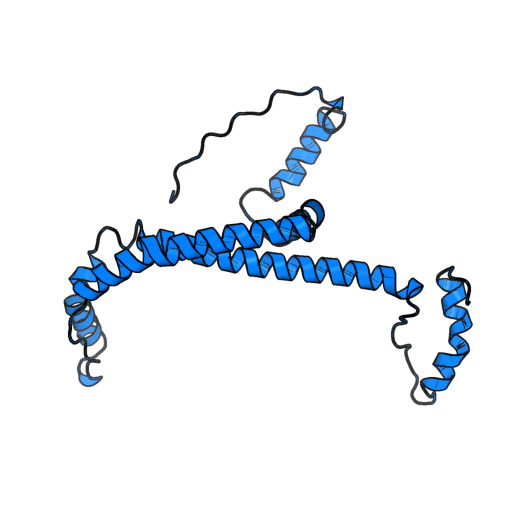5.389 17.103 1.00 90.50 97 ASP A O 1
ATOM 786 N N . TYR A 1 98 ? -40.300 4.288 17.314 1.00 87.00 98 TYR A N 1
ATOM 787 C CA . TYR A 1 98 ? -39.580 5.378 17.992 1.00 87.00 98 TYR A CA 1
ATOM 788 C C . TYR A 1 98 ? -39.122 6.507 17.052 1.00 87.00 98 TYR A C 1
ATOM 790 O O . TYR A 1 98 ? -38.714 7.571 17.525 1.00 87.00 98 TYR A O 1
ATOM 798 N N . GLY A 1 99 ? -39.168 6.289 15.733 1.00 93.12 99 GLY A N 1
ATOM 799 C CA . GLY A 1 99 ? -38.674 7.238 14.735 1.00 93.12 99 GLY A CA 1
ATOM 800 C C . GLY A 1 99 ? -37.153 7.455 14.780 1.00 93.12 99 GLY A C 1
ATOM 801 O O . GLY A 1 99 ? -36.461 7.079 15.728 1.00 93.12 99 GLY A O 1
ATOM 802 N N . SER A 1 100 ? -36.600 8.088 13.741 1.00 94.00 100 SER A N 1
ATOM 803 C CA . SER A 1 100 ? -35.150 8.318 13.645 1.00 94.00 100 SER A CA 1
ATOM 804 C C . SER A 1 100 ? -34.556 9.160 14.789 1.00 94.00 100 SER A C 1
ATOM 806 O O . SER A 1 100 ? -33.470 8.796 15.248 1.00 94.00 100 SER A O 1
ATOM 808 N N . PRO A 1 101 ? -35.222 10.206 15.334 1.00 93.88 101 PRO A N 1
ATOM 809 C CA . PRO A 1 101 ? -34.654 10.971 16.445 1.00 93.88 101 PRO A CA 1
ATOM 810 C C . PRO A 1 101 ? -34.589 10.153 17.741 1.00 93.88 101 PRO A C 1
ATOM 812 O O . PRO A 1 101 ? -33.603 10.238 18.472 1.00 93.88 101 PRO A O 1
ATOM 815 N N . GLY A 1 102 ? -35.605 9.321 18.004 1.00 92.31 102 GLY A N 1
ATOM 816 C CA . GLY A 1 102 ? -35.641 8.448 19.178 1.00 92.31 102 GLY A CA 1
ATOM 817 C C . GLY A 1 102 ? -34.569 7.359 19.122 1.00 92.31 102 GLY A C 1
ATOM 818 O O . GLY A 1 102 ? -33.877 7.118 20.110 1.00 92.31 102 GLY A O 1
ATOM 819 N N . VAL A 1 103 ? -34.371 6.754 17.946 1.00 93.94 103 VAL A N 1
ATOM 820 C CA . VAL A 1 103 ? -33.311 5.757 17.711 1.00 93.94 103 VAL A CA 1
ATOM 821 C C . VAL A 1 103 ? -31.918 6.375 17.877 1.00 93.94 103 VAL A C 1
ATOM 823 O O . VAL A 1 103 ? -31.059 5.784 18.533 1.00 93.94 103 VAL A O 1
ATOM 826 N N . LEU A 1 104 ? -31.686 7.573 17.331 1.00 92.69 104 LEU A N 1
ATOM 827 C CA . LEU A 1 104 ? -30.405 8.268 17.476 1.00 92.69 104 LEU A CA 1
ATOM 828 C C . LEU A 1 104 ? -30.113 8.613 18.942 1.00 92.69 104 LEU A C 1
ATOM 830 O O . LEU A 1 104 ? -29.009 8.355 19.419 1.00 92.69 104 LEU A O 1
ATOM 834 N N . GLY A 1 105 ? -31.105 9.145 19.665 1.00 92.50 105 GLY A N 1
ATOM 835 C CA . GLY A 1 105 ? -30.978 9.446 21.092 1.00 92.50 105 GLY A CA 1
ATOM 836 C C . GLY A 1 105 ? -30.667 8.203 21.930 1.00 92.50 105 GLY A C 1
ATOM 837 O O . GLY A 1 105 ? -29.818 8.260 22.818 1.00 92.50 105 GLY A O 1
ATOM 838 N N . TYR A 1 106 ? -31.281 7.061 21.599 1.00 92.62 106 TYR A N 1
ATOM 839 C CA . TYR A 1 106 ? -30.975 5.778 22.233 1.00 92.62 106 TYR A CA 1
ATOM 840 C C . TYR A 1 106 ? -29.505 5.379 22.045 1.00 92.62 106 TYR A C 1
ATOM 842 O O . TYR A 1 106 ? -28.821 5.104 23.030 1.00 92.62 106 TYR A O 1
ATOM 850 N N . TYR A 1 107 ? -28.994 5.383 20.809 1.00 93.25 107 TYR A N 1
ATOM 851 C CA . TYR A 1 107 ? -27.598 5.010 20.556 1.00 93.25 107 TYR A CA 1
ATOM 852 C C . TYR A 1 107 ? -26.604 6.005 21.147 1.00 93.25 107 TYR A C 1
ATOM 854 O O . TYR A 1 107 ? -25.577 5.582 21.673 1.00 93.25 107 TYR A O 1
ATOM 862 N N . HIS A 1 108 ? -26.920 7.302 21.128 1.00 91.44 108 HIS A N 1
ATOM 863 C CA . HIS A 1 108 ? -26.084 8.311 21.769 1.00 91.44 108 HIS A CA 1
ATOM 864 C C . HIS A 1 108 ? -25.975 8.064 23.278 1.00 91.44 108 HIS A C 1
ATOM 866 O O . HIS A 1 108 ? -24.884 8.154 23.829 1.00 91.44 108 HIS A O 1
ATOM 872 N N . ALA A 1 109 ? -27.079 7.732 23.952 1.00 90.62 109 ALA A N 1
ATOM 873 C CA . ALA A 1 109 ? -27.057 7.429 25.381 1.00 90.62 109 ALA A CA 1
ATOM 874 C C . ALA A 1 109 ? -26.310 6.119 25.690 1.00 90.62 109 ALA A C 1
ATOM 876 O O . ALA A 1 109 ? -25.555 6.064 26.654 1.00 90.62 109 ALA A O 1
ATOM 877 N N . GLN A 1 110 ? -26.495 5.076 24.874 1.00 90.62 110 GLN A N 1
ATOM 878 C CA . GLN A 1 110 ? -25.892 3.753 25.104 1.00 90.62 110 GLN A CA 1
ATOM 879 C C . GLN A 1 110 ? -24.396 3.685 24.775 1.00 90.62 110 GLN A C 1
ATOM 881 O O . GLN A 1 110 ? -23.678 2.898 25.382 1.00 90.62 110 GLN A O 1
ATOM 886 N N . LEU A 1 111 ? -23.926 4.465 23.798 1.00 90.44 111 LEU A N 1
ATOM 887 C CA . LEU A 1 111 ? -22.545 4.413 23.300 1.00 90.44 111 LEU A CA 1
ATOM 888 C C . LEU A 1 111 ? -21.712 5.629 23.726 1.00 90.44 111 LEU A C 1
ATOM 890 O O . LEU A 1 111 ? -20.603 5.807 23.226 1.00 90.44 111 LEU A O 1
ATOM 894 N N . ASN A 1 112 ? -22.226 6.466 24.633 1.00 89.00 112 ASN A N 1
ATOM 895 C CA . ASN A 1 112 ? -21.565 7.702 25.052 1.00 89.00 112 ASN A CA 1
ATOM 896 C C . ASN A 1 112 ? -20.132 7.458 25.553 1.00 89.00 112 ASN A C 1
ATOM 898 O O . ASN A 1 112 ? -19.215 8.171 25.152 1.00 89.00 112 ASN A O 1
ATOM 902 N N . ASP A 1 113 ? -19.929 6.410 26.351 1.00 86.25 113 ASP A N 1
ATOM 903 C CA . ASP A 1 113 ? -18.624 6.081 26.940 1.00 86.25 113 ASP A CA 1
ATOM 904 C C . ASP A 1 113 ? -17.596 5.651 25.879 1.00 86.25 113 ASP A C 1
ATOM 906 O O . ASP A 1 113 ? -16.403 5.914 26.017 1.00 86.25 113 ASP A O 1
ATOM 910 N N . ILE A 1 114 ? -18.057 5.066 24.768 1.00 86.06 114 ILE A N 1
ATOM 911 C CA . ILE A 1 114 ? -17.212 4.717 23.617 1.00 86.06 114 ILE A CA 1
ATOM 912 C C . ILE A 1 114 ? -16.889 5.957 22.788 1.00 86.06 114 ILE A C 1
ATOM 914 O O . ILE A 1 114 ? -15.748 6.148 22.375 1.00 86.06 114 ILE A O 1
ATOM 918 N N . VAL A 1 115 ? -17.887 6.808 22.540 1.00 84.69 115 VAL A N 1
ATOM 919 C CA . VAL A 1 115 ? -17.717 8.038 21.750 1.00 84.69 115 VAL A CA 1
ATOM 920 C C . VAL A 1 115 ? -16.753 9.004 22.438 1.00 84.69 115 VAL A C 1
ATOM 922 O O . VAL A 1 115 ? -15.972 9.676 21.764 1.00 84.69 115 VAL A O 1
ATOM 925 N N . GLN A 1 116 ? -16.793 9.066 23.769 1.00 84.94 116 GLN A N 1
ATOM 926 C CA . GLN A 1 116 ? -15.924 9.928 24.566 1.00 84.94 116 GLN A CA 1
ATOM 927 C C . GLN A 1 116 ? -14.557 9.308 24.871 1.00 84.94 116 GLN A C 1
ATOM 929 O O . GLN A 1 116 ? -13.728 9.985 25.478 1.00 84.94 116 GLN A O 1
ATOM 934 N N . TYR A 1 117 ? -14.292 8.065 24.451 1.00 84.44 117 TYR A N 1
ATOM 935 C CA . TYR A 1 117 ? -13.022 7.404 24.728 1.00 84.44 117 TYR A CA 1
ATOM 936 C C . TYR A 1 117 ? -11.867 8.169 24.045 1.00 84.44 117 TYR A C 1
ATOM 938 O O . TYR A 1 117 ? -11.774 8.170 22.811 1.00 84.44 117 TYR A O 1
ATOM 946 N N . PRO A 1 118 ? -10.989 8.842 24.815 1.00 76.69 118 PRO A N 1
ATOM 947 C CA . PRO A 1 118 ? -10.053 9.830 24.275 1.00 76.69 118 PRO A CA 1
ATOM 948 C C . PRO A 1 118 ? -9.036 9.207 23.311 1.00 76.69 118 PRO A C 1
ATOM 950 O O . PRO A 1 118 ? -8.684 9.822 22.302 1.00 76.69 118 PRO A O 1
ATOM 953 N N . ASP A 1 119 ? -8.656 7.953 23.559 1.00 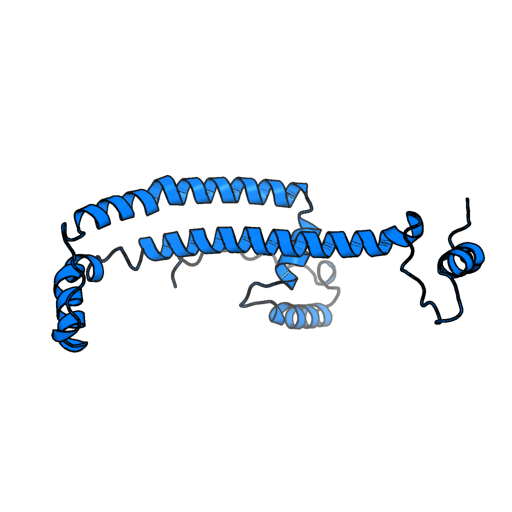77.81 119 ASP A N 1
ATOM 954 C CA . ASP A 1 119 ? -7.627 7.252 22.789 1.00 77.81 119 ASP A CA 1
ATOM 955 C C . ASP A 1 119 ? -8.184 6.535 21.545 1.00 77.81 119 ASP A C 1
ATOM 957 O O . ASP A 1 119 ? -7.427 6.089 20.679 1.00 77.81 119 ASP A O 1
ATOM 961 N N . ALA A 1 120 ? -9.514 6.464 21.380 1.00 73.31 120 ALA A N 1
ATOM 962 C CA . ALA A 1 120 ? -10.123 5.809 20.216 1.00 73.31 120 ALA A CA 1
ATOM 963 C C . ALA A 1 120 ? -9.703 6.501 18.911 1.00 73.31 120 ALA A C 1
ATOM 965 O O . ALA A 1 120 ? -9.405 5.860 17.899 1.00 73.31 120 ALA A O 1
ATOM 966 N N . ARG A 1 121 ? -9.662 7.836 18.919 1.00 69.56 121 ARG A N 1
ATOM 967 C CA . ARG A 1 121 ? -9.377 8.609 17.708 1.00 69.56 121 ARG A CA 1
ATOM 968 C C . ARG A 1 121 ? -7.885 8.734 17.417 1.00 69.56 121 ARG A C 1
ATOM 970 O O . ARG A 1 121 ? -7.507 8.796 16.247 1.00 69.56 121 ARG A O 1
ATOM 977 N N . THR A 1 122 ? -7.058 8.824 18.452 1.00 78.50 122 THR A N 1
ATOM 978 C CA . THR A 1 122 ? -5.617 9.076 18.330 1.00 78.50 122 THR A CA 1
ATOM 979 C C . THR A 1 122 ? -4.819 7.795 18.129 1.00 78.50 122 THR A C 1
ATOM 981 O O . THR A 1 122 ? -3.927 7.793 17.287 1.00 78.50 122 THR A O 1
ATOM 984 N N . GLU A 1 123 ? -5.178 6.712 18.818 1.00 83.50 123 GLU A N 1
ATOM 985 C CA . GLU A 1 123 ? -4.383 5.478 18.871 1.00 83.50 123 GLU A CA 1
ATOM 986 C C . GLU A 1 123 ? -5.054 4.326 18.111 1.00 83.50 123 GLU A C 1
ATOM 988 O O . GLU A 1 123 ? -4.439 3.697 17.242 1.00 83.50 123 GLU A O 1
ATOM 993 N N . LEU A 1 124 ? -6.344 4.070 18.368 1.00 85.75 124 LEU A N 1
ATOM 994 C CA . LEU A 1 124 ? -7.043 2.931 17.761 1.00 85.75 124 LEU A CA 1
ATOM 995 C C . LEU A 1 124 ? -7.221 3.108 16.249 1.00 85.75 124 LEU A C 1
ATOM 997 O O . LEU A 1 124 ? -6.826 2.241 15.467 1.00 85.75 124 LEU A O 1
ATOM 1001 N N . PHE A 1 125 ? -7.774 4.241 15.807 1.00 87.94 125 PHE A N 1
ATOM 1002 C CA . PHE A 1 125 ? -7.918 4.508 14.370 1.00 87.94 125 PHE A CA 1
ATOM 1003 C C . PHE A 1 125 ? -6.577 4.698 13.664 1.00 87.94 125 PHE A C 1
ATOM 1005 O O . PHE A 1 125 ? -6.468 4.386 12.478 1.00 87.94 125 PHE A O 1
ATOM 1012 N N . HIS A 1 126 ? -5.547 5.159 14.375 1.00 88.06 126 HIS A N 1
ATOM 1013 C CA . HIS A 1 126 ? -4.196 5.185 13.831 1.00 88.06 126 HIS A CA 1
ATOM 1014 C C . HIS A 1 126 ? -3.690 3.767 13.550 1.00 88.06 126 HIS A C 1
ATOM 1016 O O . HIS A 1 126 ? -3.263 3.499 12.427 1.00 88.06 126 HIS A O 1
ATOM 1022 N N . SER A 1 127 ? -3.829 2.860 14.521 1.00 90.75 127 SER A N 1
ATOM 1023 C CA . SER A 1 127 ? -3.425 1.454 14.402 1.00 90.75 127 SER A CA 1
ATOM 1024 C C . SER A 1 127 ? -4.179 0.736 13.277 1.00 90.75 127 SER A C 1
ATOM 1026 O O . SER A 1 127 ? -3.571 0.040 12.466 1.00 90.75 127 SER A O 1
ATOM 1028 N N . PHE A 1 128 ? -5.496 0.951 13.156 1.00 92.12 128 PHE A N 1
ATOM 1029 C CA . PHE A 1 128 ? -6.279 0.386 12.049 1.00 92.12 128 PHE A CA 1
ATOM 1030 C C . PHE A 1 128 ? -5.894 0.957 10.689 1.00 92.12 128 PHE A C 1
ATOM 1032 O O . PHE A 1 128 ? -5.880 0.226 9.700 1.00 92.12 128 PHE A O 1
ATOM 1039 N N . ARG A 1 129 ? -5.578 2.252 10.619 1.00 92.00 129 ARG A N 1
ATOM 1040 C CA . ARG A 1 129 ? -5.110 2.871 9.379 1.00 92.00 129 ARG A CA 1
ATOM 1041 C C . ARG A 1 129 ? -3.748 2.317 8.971 1.00 92.00 129 ARG A C 1
ATOM 1043 O O . ARG A 1 129 ? -3.548 2.062 7.791 1.00 92.00 129 ARG A O 1
ATOM 1050 N N . GLU A 1 130 ? -2.828 2.135 9.914 1.00 92.50 130 GLU A N 1
ATOM 1051 C CA . GLU A 1 130 ? -1.527 1.517 9.646 1.00 92.50 130 GLU A CA 1
ATOM 1052 C C . GLU A 1 130 ? -1.700 0.082 9.140 1.00 92.50 130 GLU A C 1
ATOM 1054 O O . GLU A 1 130 ? -1.236 -0.237 8.048 1.00 92.50 130 GLU A O 1
ATOM 1059 N N . PHE A 1 131 ? -2.482 -0.729 9.853 1.00 94.56 131 PHE A N 1
ATOM 1060 C CA . PHE A 1 131 ? -2.827 -2.091 9.446 1.00 94.56 131 PHE A CA 1
ATOM 1061 C C . PHE A 1 131 ? -3.464 -2.148 8.046 1.00 94.56 131 PHE A C 1
ATOM 1063 O O . PHE A 1 131 ? -3.046 -2.937 7.196 1.00 94.56 131 PHE A O 1
ATOM 1070 N N . GLY A 1 132 ? -4.442 -1.280 7.772 1.00 95.50 132 GLY A N 1
ATOM 1071 C CA . GLY A 1 132 ? -5.094 -1.189 6.466 1.00 95.50 132 GLY A CA 1
ATOM 1072 C C . GLY A 1 132 ? -4.131 -0.767 5.356 1.00 95.50 132 GLY A C 1
ATOM 1073 O O . GLY A 1 132 ? -4.136 -1.364 4.282 1.00 95.50 132 GLY A O 1
ATOM 1074 N N . ASN A 1 133 ? -3.258 0.208 5.622 1.00 95.25 133 ASN A N 1
ATOM 1075 C CA . ASN A 1 133 ? -2.229 0.636 4.676 1.00 95.25 133 ASN A CA 1
ATOM 1076 C C . ASN A 1 133 ? -1.238 -0.489 4.364 1.00 95.25 133 ASN A C 1
ATOM 1078 O O . ASN A 1 133 ? -0.838 -0.618 3.210 1.00 95.25 133 ASN A O 1
ATOM 1082 N N . THR A 1 134 ? -0.870 -1.317 5.346 1.00 95.88 134 THR A N 1
ATOM 1083 C CA . THR A 1 134 ? -0.016 -2.487 5.113 1.00 95.88 134 THR A CA 1
ATOM 1084 C C . THR A 1 134 ? -0.681 -3.485 4.169 1.00 95.88 134 THR A C 1
ATOM 1086 O O . THR A 1 134 ? -0.057 -3.915 3.204 1.00 95.88 134 THR A O 1
ATOM 1089 N N . ILE A 1 135 ? -1.961 -3.804 4.383 1.00 94.94 135 ILE A N 1
ATOM 1090 C CA . ILE A 1 135 ? -2.703 -4.713 3.494 1.00 94.94 135 ILE A CA 1
ATOM 1091 C C . ILE A 1 135 ? -2.811 -4.132 2.081 1.00 94.94 135 ILE A C 1
ATOM 1093 O O . ILE A 1 135 ? -2.552 -4.832 1.102 1.00 94.94 135 ILE A O 1
ATOM 1097 N N . LEU A 1 136 ? -3.167 -2.849 1.968 1.00 96.50 136 LEU A N 1
ATOM 1098 C CA . LEU A 1 136 ? -3.250 -2.162 0.678 1.00 96.50 136 LEU A CA 1
ATOM 1099 C C . LEU A 1 136 ? -1.901 -2.150 -0.039 1.00 96.50 136 LEU A C 1
ATOM 1101 O O . LEU A 1 136 ? -1.856 -2.348 -1.249 1.00 96.50 136 LEU A O 1
ATOM 1105 N N . PHE A 1 137 ? -0.807 -1.950 0.693 1.00 97.06 137 PHE A N 1
ATOM 1106 C CA . PHE A 1 137 ? 0.534 -2.013 0.132 1.00 97.06 137 PHE A CA 1
ATOM 1107 C C . PHE A 1 137 ? 0.831 -3.399 -0.445 1.00 97.06 137 PHE A C 1
ATOM 1109 O O . PHE A 1 137 ? 1.287 -3.479 -1.583 1.00 97.06 137 PHE A O 1
ATOM 1116 N N . CYS A 1 138 ? 0.530 -4.475 0.291 1.00 95.81 138 CYS A N 1
ATOM 1117 C CA . CYS A 1 138 ? 0.740 -5.836 -0.201 1.00 95.81 138 CYS A CA 1
ATOM 1118 C C . CYS A 1 138 ? -0.047 -6.095 -1.496 1.00 95.81 138 CYS A C 1
ATOM 1120 O O . CYS A 1 138 ? 0.523 -6.563 -2.479 1.00 95.81 138 CYS A O 1
ATOM 1122 N N . LEU A 1 139 ? -1.326 -5.707 -1.518 1.00 96.12 139 LEU A N 1
ATOM 1123 C CA . LEU A 1 139 ? -2.194 -5.850 -2.689 1.00 96.12 139 LEU A CA 1
ATOM 1124 C C . LEU A 1 139 ? -1.668 -5.071 -3.905 1.00 96.12 139 LEU A C 1
ATOM 1126 O O . LEU A 1 139 ? -1.619 -5.600 -5.012 1.00 96.12 139 LEU A O 1
ATOM 1130 N N . LEU A 1 140 ? -1.287 -3.805 -3.717 1.00 96.56 140 LEU A N 1
ATOM 1131 C CA . LEU A 1 140 ? -0.793 -2.959 -4.807 1.00 96.56 140 LEU A CA 1
ATOM 1132 C C . LEU A 1 140 ? 0.570 -3.429 -5.327 1.00 96.56 140 LEU A C 1
ATOM 1134 O O . LEU A 1 140 ? 0.836 -3.315 -6.523 1.00 96.56 140 LEU A O 1
ATOM 1138 N N . MET A 1 141 ? 1.416 -3.969 -4.449 1.00 96.06 141 MET A N 1
ATOM 1139 C CA . MET A 1 141 ? 2.698 -4.552 -4.835 1.00 96.06 141 MET A CA 1
ATOM 1140 C C . MET A 1 141 ? 2.504 -5.817 -5.674 1.00 96.06 141 MET A C 1
ATOM 1142 O O . MET A 1 141 ? 3.130 -5.947 -6.720 1.00 96.06 141 MET A O 1
ATOM 1146 N N . GLU A 1 142 ? 1.603 -6.713 -5.264 1.00 95.12 142 GLU A N 1
ATOM 1147 C CA . GLU A 1 142 ? 1.262 -7.916 -6.032 1.00 95.12 142 GLU A CA 1
ATOM 1148 C C . GLU A 1 142 ? 0.706 -7.556 -7.417 1.00 95.12 142 GLU A C 1
ATOM 1150 O O . GLU A 1 142 ? 1.172 -8.075 -8.428 1.00 95.12 142 GLU A O 1
ATOM 1155 N N . GLN A 1 143 ? -0.219 -6.592 -7.491 1.00 96.00 143 GLN A N 1
ATOM 1156 C CA . GLN A 1 143 ? -0.757 -6.113 -8.768 1.00 96.00 143 GLN A CA 1
ATOM 1157 C C . GLN A 1 143 ? 0.325 -5.537 -9.690 1.00 96.00 143 GLN A C 1
ATOM 1159 O O . GLN A 1 143 ? 0.289 -5.768 -10.900 1.00 96.00 143 GLN A O 1
ATOM 1164 N N . ALA A 1 144 ? 1.273 -4.775 -9.140 1.00 95.88 144 ALA A N 1
ATOM 1165 C CA . ALA A 1 144 ? 2.381 -4.223 -9.912 1.00 95.88 144 ALA A CA 1
ATOM 1166 C C . ALA A 1 144 ? 3.335 -5.323 -10.406 1.00 95.88 144 ALA A C 1
ATOM 1168 O O . ALA A 1 144 ? 3.753 -5.278 -11.564 1.00 95.88 144 ALA A O 1
ATOM 1169 N N . LEU A 1 145 ? 3.612 -6.331 -9.574 1.00 95.56 145 LEU A N 1
ATOM 1170 C CA . LEU A 1 145 ? 4.431 -7.483 -9.945 1.00 95.56 145 LEU A CA 1
ATOM 1171 C C . LEU A 1 145 ? 3.791 -8.278 -11.091 1.00 95.56 145 LEU A C 1
ATOM 1173 O O . LEU A 1 145 ? 4.455 -8.537 -12.090 1.00 95.56 145 LEU A O 1
ATOM 1177 N N . SER A 1 146 ? 2.487 -8.563 -11.017 1.00 95.44 146 SER A N 1
ATOM 1178 C CA . SER A 1 146 ? 1.776 -9.256 -12.100 1.00 95.44 146 SER A CA 1
ATOM 1179 C C . SER A 1 146 ? 1.806 -8.482 -13.423 1.00 95.44 146 SER A C 1
ATOM 1181 O O . SER A 1 146 ? 1.862 -9.080 -14.496 1.00 95.44 146 SER A O 1
ATOM 1183 N N . GLN A 1 147 ? 1.766 -7.146 -13.383 1.00 93.31 147 GLN A N 1
ATOM 1184 C CA . GLN A 1 147 ? 1.877 -6.334 -14.600 1.00 93.31 147 GLN A CA 1
ATOM 1185 C C . GLN A 1 147 ? 3.278 -6.399 -15.220 1.00 93.31 147 GLN A C 1
ATOM 1187 O O . GLN A 1 147 ? 3.389 -6.450 -16.447 1.00 93.31 147 GLN A O 1
ATOM 1192 N N . GLU A 1 148 ? 4.328 -6.400 -14.397 1.00 93.62 148 GLU A N 1
ATOM 1193 C CA . GLU A 1 148 ? 5.711 -6.584 -14.853 1.00 93.62 148 GLU A CA 1
ATOM 1194 C C . GLU A 1 148 ? 5.899 -7.973 -15.479 1.00 93.62 148 GLU A C 1
ATOM 1196 O O . GLU A 1 148 ? 6.348 -8.070 -16.620 1.00 93.62 148 GLU A O 1
ATOM 1201 N N . GLU A 1 149 ? 5.433 -9.028 -14.809 1.00 94.19 149 GLU A N 1
ATOM 1202 C CA . GLU A 1 149 ? 5.497 -10.409 -15.307 1.00 94.19 149 GLU A CA 1
ATOM 1203 C C . GLU A 1 149 ? 4.822 -10.572 -16.671 1.00 94.19 149 GLU A C 1
ATOM 1205 O O . GLU A 1 149 ? 5.375 -11.191 -17.579 1.00 94.19 149 GLU A O 1
ATOM 1210 N N . VAL A 1 150 ? 3.631 -9.995 -16.853 1.00 94.56 150 VAL A N 1
ATOM 1211 C CA . VAL A 1 150 ? 2.929 -10.053 -18.142 1.00 94.56 150 VAL A CA 1
ATOM 1212 C C . VAL A 1 150 ? 3.726 -9.343 -19.236 1.00 94.56 150 VAL A C 1
ATOM 1214 O O . VAL A 1 150 ? 3.786 -9.844 -20.360 1.00 94.56 150 VAL A O 1
ATOM 1217 N N . CYS A 1 151 ? 4.357 -8.205 -18.934 1.00 91.62 151 CYS A N 1
ATOM 1218 C CA . CYS A 1 151 ? 5.212 -7.520 -19.903 1.00 91.62 151 CYS A CA 1
ATOM 1219 C C . CYS A 1 151 ? 6.403 -8.401 -20.302 1.00 91.62 151 CYS A C 1
ATOM 1221 O O . CYS A 1 151 ? 6.693 -8.520 -21.493 1.00 91.62 151 CYS A O 1
ATOM 1223 N N . ASP A 1 152 ? 7.051 -9.054 -19.342 1.00 92.31 152 ASP A N 1
ATOM 1224 C CA . ASP A 1 152 ? 8.175 -9.955 -19.606 1.00 92.31 152 ASP A CA 1
ATOM 1225 C C . ASP A 1 152 ? 7.748 -11.169 -20.439 1.00 92.31 152 ASP A C 1
ATOM 1227 O O . ASP A 1 152 ? 8.406 -11.518 -21.423 1.00 92.31 152 ASP A O 1
ATOM 1231 N N . LEU A 1 153 ? 6.598 -11.767 -20.120 1.00 93.44 153 LEU A N 1
ATOM 1232 C CA . LEU A 1 153 ? 6.033 -12.884 -20.879 1.00 93.44 153 LEU A CA 1
ATOM 1233 C C . LEU A 1 153 ? 5.700 -12.493 -22.321 1.00 93.44 153 LEU A C 1
ATOM 1235 O O . LEU A 1 153 ? 5.967 -13.267 -23.239 1.00 93.44 153 LEU A O 1
ATOM 1239 N N . LEU A 1 154 ? 5.153 -11.295 -22.545 1.00 91.25 154 LEU A N 1
ATOM 1240 C CA . LEU A 1 154 ? 4.858 -10.802 -23.892 1.00 91.25 154 LEU A CA 1
ATOM 1241 C C . LEU A 1 154 ? 6.132 -10.605 -24.723 1.00 91.25 154 LEU A C 1
ATOM 1243 O O . LEU A 1 154 ? 6.140 -10.946 -25.906 1.00 91.25 154 LEU A O 1
ATOM 1247 N N . HIS A 1 155 ? 7.215 -10.112 -24.116 1.00 89.38 155 HIS A N 1
ATOM 1248 C CA . HIS A 1 155 ? 8.507 -9.994 -24.797 1.00 89.38 155 HIS A CA 1
ATOM 1249 C C . HIS A 1 155 ? 9.188 -11.356 -25.014 1.00 89.38 155 HIS A C 1
ATOM 1251 O O . HIS A 1 155 ? 9.890 -11.535 -26.010 1.00 89.38 155 HIS A O 1
ATOM 1257 N N . ALA A 1 156 ? 8.966 -12.330 -24.127 1.00 90.56 156 ALA A N 1
ATOM 1258 C CA . ALA A 1 156 ? 9.505 -13.684 -24.250 1.00 90.56 156 ALA A CA 1
ATOM 1259 C C . ALA A 1 156 ? 8.720 -14.572 -25.234 1.00 90.56 156 ALA A C 1
ATOM 1261 O O . ALA A 1 156 ? 9.287 -15.515 -25.791 1.00 90.56 156 ALA A O 1
ATOM 1262 N N . ALA A 1 157 ? 7.436 -14.279 -25.469 1.00 88.81 157 ALA A N 1
ATOM 1263 C CA . ALA A 1 157 ? 6.520 -15.104 -26.258 1.00 88.81 157 ALA A CA 1
ATOM 1264 C C . ALA A 1 157 ? 7.058 -15.518 -27.648 1.00 88.81 157 ALA A C 1
ATOM 1266 O O . ALA A 1 157 ? 6.981 -16.712 -27.962 1.00 88.81 157 ALA A O 1
ATOM 1267 N N . PRO A 1 158 ? 7.684 -14.628 -28.454 1.00 85.94 158 PRO A N 1
ATOM 1268 C CA . PRO A 1 158 ? 8.290 -15.013 -29.732 1.00 85.94 158 PRO A CA 1
ATOM 1269 C C . PRO A 1 158 ? 9.369 -16.096 -29.599 1.00 85.94 158 PRO A C 1
ATOM 1271 O O . PRO A 1 158 ? 9.422 -17.026 -30.401 1.00 85.94 158 PRO A O 1
ATOM 1274 N N . PHE A 1 159 ? 10.198 -16.018 -28.555 1.00 88.81 159 PHE A N 1
ATOM 1275 C CA . PHE A 1 159 ? 11.293 -16.961 -28.301 1.00 88.81 159 PHE A CA 1
ATOM 1276 C C . PHE A 1 159 ? 10.815 -18.278 -27.674 1.00 88.81 159 PHE A C 1
ATOM 1278 O O . PHE A 1 159 ? 11.543 -19.269 -27.684 1.00 88.81 159 PHE A O 1
ATOM 1285 N N . GLN A 1 160 ? 9.588 -18.298 -27.150 1.00 87.06 160 GLN A N 1
ATOM 1286 C CA . GLN A 1 160 ? 8.929 -19.478 -26.586 1.00 87.06 160 GLN A CA 1
ATOM 1287 C C . GLN A 1 160 ? 7.930 -20.130 -27.555 1.00 87.06 160 GLN A C 1
ATOM 1289 O O . GLN A 1 160 ? 7.218 -21.054 -27.167 1.00 87.06 160 GLN A O 1
ATOM 1294 N N . ASN A 1 161 ? 7.878 -19.674 -28.813 1.00 82.44 161 ASN A N 1
ATOM 1295 C CA . ASN A 1 161 ? 6.931 -20.151 -29.823 1.00 82.44 161 ASN A CA 1
ATOM 1296 C C . ASN A 1 161 ? 5.450 -19.964 -29.421 1.00 82.44 161 ASN A C 1
ATOM 1298 O O . ASN A 1 161 ? 4.575 -20.760 -29.771 1.00 82.44 161 ASN A O 1
ATOM 1302 N N . ILE A 1 162 ? 5.164 -18.904 -28.664 1.00 82.62 162 ILE A N 1
ATOM 1303 C CA . ILE A 1 162 ? 3.807 -18.514 -28.285 1.00 82.62 162 ILE A CA 1
ATOM 1304 C C . ILE A 1 162 ? 3.368 -17.417 -29.250 1.00 82.62 162 ILE A C 1
ATOM 1306 O O . ILE A 1 162 ? 3.800 -16.271 -29.157 1.00 82.62 162 ILE A O 1
ATOM 1310 N N . LEU A 1 163 ? 2.503 -17.779 -30.197 1.00 80.88 163 LEU A N 1
ATOM 1311 C CA . LEU A 1 163 ? 1.979 -16.852 -31.195 1.00 80.88 163 LEU A CA 1
ATOM 1312 C C . LEU A 1 163 ? 0.532 -16.457 -30.869 1.00 80.88 163 LEU A C 1
ATOM 1314 O O . LEU A 1 163 ? -0.270 -17.315 -30.479 1.00 80.88 163 LEU A O 1
ATOM 1318 N N . PRO A 1 164 ? 0.163 -15.177 -31.053 1.00 83.00 164 PRO A N 1
ATOM 1319 C CA . PRO A 1 164 ? -1.219 -14.751 -30.910 1.00 83.00 164 PRO A CA 1
ATOM 1320 C C . PRO A 1 164 ? -2.095 -15.425 -31.970 1.00 83.00 164 PRO A C 1
ATOM 1322 O O . PRO A 1 164 ? -1.639 -15.788 -33.057 1.00 83.00 164 PRO A O 1
ATOM 1325 N N . ARG A 1 165 ? -3.386 -15.588 -31.660 1.00 79.25 165 ARG A N 1
ATOM 1326 C CA . ARG A 1 165 ? -4.329 -16.203 -32.600 1.00 79.25 165 ARG A CA 1
ATOM 1327 C C . ARG A 1 165 ? -4.471 -15.323 -33.849 1.00 79.25 165 ARG A C 1
ATOM 1329 O O . ARG A 1 165 ? -4.843 -14.157 -33.704 1.00 79.25 165 ARG A O 1
ATOM 1336 N N . PRO A 1 166 ? -4.220 -15.861 -35.056 1.00 76.38 166 PRO A N 1
ATOM 1337 C CA . PRO A 1 166 ? -4.382 -15.102 -36.285 1.00 76.38 166 PRO A CA 1
ATOM 1338 C C . PRO A 1 166 ? -5.865 -14.846 -36.568 1.00 76.38 166 PRO A C 1
ATOM 1340 O O . PRO A 1 166 ? -6.744 -15.625 -36.184 1.00 76.38 166 PRO A O 1
ATOM 1343 N N . HIS A 1 167 ? -6.149 -13.753 -37.272 1.00 78.12 167 HIS A N 1
ATOM 1344 C CA . HIS A 1 167 ? -7.489 -13.486 -37.781 1.00 78.12 167 HIS A CA 1
ATOM 1345 C C . HIS A 1 167 ? -7.881 -14.564 -38.804 1.00 78.12 167 HIS A C 1
ATOM 1347 O O . HIS A 1 167 ? -7.136 -14.804 -39.748 1.00 78.12 167 HIS A O 1
ATOM 1353 N N . CYS A 1 168 ? -9.042 -15.199 -38.626 1.00 72.44 168 CYS A N 1
ATOM 1354 C CA . CYS A 1 168 ? -9.545 -16.242 -39.525 1.00 72.44 168 CYS A CA 1
ATOM 1355 C C . CYS A 1 168 ? -10.809 -15.751 -40.231 1.00 72.44 168 CYS A C 1
ATOM 1357 O O . CYS A 1 168 ? -11.788 -15.393 -39.567 1.00 72.44 168 CYS A O 1
ATOM 1359 N N . LYS A 1 169 ? -10.805 -15.746 -41.567 1.00 78.12 169 LYS A N 1
ATOM 1360 C CA . LYS A 1 169 ? -12.007 -15.445 -42.358 1.00 78.12 169 LYS A CA 1
ATOM 1361 C C . LYS A 1 169 ? -12.969 -16.637 -42.326 1.00 78.12 169 LYS A C 1
ATOM 1363 O O . LYS A 1 169 ? -12.548 -17.773 -42.143 1.00 78.12 169 LYS A O 1
ATOM 1368 N N . ALA A 1 170 ? -14.263 -16.395 -42.550 1.00 70.00 170 ALA A N 1
ATOM 1369 C CA . ALA A 1 170 ? -15.321 -17.411 -42.433 1.00 70.00 170 ALA A CA 1
ATOM 1370 C C . ALA A 1 170 ? -15.127 -18.666 -43.317 1.00 70.00 170 ALA A C 1
ATOM 1372 O O . ALA A 1 170 ? -15.693 -19.715 -43.022 1.00 70.00 170 ALA A O 1
ATOM 1373 N N . SER A 1 171 ? -14.336 -18.568 -44.389 1.00 69.50 171 SER A N 1
ATOM 1374 C CA . SER A 1 171 ? -14.016 -19.670 -45.303 1.00 69.50 171 SER A CA 1
ATOM 1375 C C . SER A 1 171 ? -12.754 -20.460 -44.932 1.00 69.50 171 SER A C 1
ATOM 1377 O O . SER A 1 171 ? -12.493 -21.490 -45.549 1.00 69.50 171 SER A O 1
ATOM 1379 N N . GLU A 1 172 ? -11.956 -19.998 -43.966 1.00 69.50 172 GLU A N 1
ATOM 1380 C CA . GLU A 1 172 ? -10.630 -20.545 -43.655 1.00 69.50 172 GLU A CA 1
ATOM 1381 C C . GLU A 1 172 ? -10.642 -21.302 -42.323 1.00 69.50 172 GLU A C 1
ATOM 1383 O O . GLU A 1 172 ? -11.196 -20.846 -41.319 1.00 69.50 172 GLU A O 1
ATOM 1388 N N . ARG A 1 173 ? -10.014 -22.484 -42.291 1.00 67.56 173 ARG A N 1
ATOM 1389 C CA . ARG A 1 173 ? -9.848 -23.246 -41.050 1.00 67.56 173 ARG A CA 1
ATOM 1390 C C . ARG A 1 173 ? -8.576 -22.784 -40.351 1.00 67.56 173 ARG A C 1
ATOM 1392 O O . ARG A 1 173 ? -7.523 -22.711 -40.972 1.00 67.56 173 ARG A O 1
ATOM 1399 N N . LEU A 1 174 ? -8.662 -22.578 -39.034 1.00 63.84 174 LEU A N 1
ATOM 1400 C CA . LEU A 1 174 ? -7.531 -22.201 -38.171 1.00 63.84 174 LEU A CA 1
ATOM 1401 C C . LEU A 1 174 ? -6.260 -22.999 -38.490 1.00 63.84 174 LEU A C 1
ATOM 1403 O O . LEU A 1 174 ? -5.220 -22.398 -38.712 1.00 63.84 174 LEU A O 1
ATOM 1407 N N . LYS A 1 175 ? -6.379 -24.329 -38.608 1.00 64.25 175 LYS A N 1
ATOM 1408 C CA . LYS A 1 175 ? -5.271 -25.266 -38.870 1.00 64.25 175 LYS A CA 1
ATOM 1409 C C . LYS A 1 175 ? -4.475 -24.973 -40.149 1.00 64.25 175 LYS A C 1
ATOM 1411 O O . LYS A 1 175 ? -3.293 -25.295 -40.197 1.00 64.25 175 LYS A O 1
ATOM 1416 N N . ASP A 1 176 ? -5.098 -24.377 -41.164 1.00 62.88 176 ASP A N 1
ATOM 1417 C CA . ASP A 1 176 ? -4.435 -24.080 -42.438 1.00 62.88 176 ASP A CA 1
ATOM 1418 C C . ASP A 1 176 ? -3.556 -22.821 -42.311 1.00 62.88 176 ASP A C 1
ATOM 1420 O O . ASP A 1 176 ? -2.423 -22.803 -42.791 1.00 62.88 176 ASP A O 1
ATOM 1424 N N . LEU A 1 177 ? -4.008 -21.829 -41.534 1.00 61.53 177 LEU A N 1
ATOM 1425 C CA . LEU A 1 177 ? -3.233 -20.635 -41.158 1.00 61.53 177 LEU A CA 1
ATOM 1426 C C . LEU A 1 177 ? -2.104 -20.961 -40.165 1.00 61.53 177 LEU A C 1
ATOM 1428 O O . LEU A 1 177 ? -1.092 -20.265 -40.115 1.00 61.53 177 LEU A O 1
ATOM 1432 N N . GLU A 1 178 ? -2.241 -22.041 -39.386 1.00 59.75 178 GLU A N 1
ATOM 1433 C CA . GLU A 1 178 ? -1.160 -22.553 -38.534 1.00 59.75 178 GLU A CA 1
ATOM 1434 C C . GLU A 1 178 ? 0.001 -23.161 -39.337 1.00 59.75 178 GLU A C 1
ATOM 1436 O O . GLU A 1 178 ? 1.106 -23.298 -38.817 1.00 59.75 178 GLU A O 1
ATOM 1441 N N . LYS A 1 179 ? -0.224 -23.530 -40.599 1.00 56.66 179 LYS A N 1
ATOM 1442 C CA . LYS A 1 179 ? 0.792 -24.152 -41.457 1.00 56.66 179 LYS A CA 1
ATOM 1443 C C . LYS A 1 179 ? 1.635 -23.119 -42.212 1.00 56.66 179 LYS A C 1
ATOM 1445 O O . LYS A 1 179 ? 2.814 -23.357 -42.447 1.00 56.66 179 LYS A O 1
ATOM 1450 N N . ASP A 1 180 ? 1.059 -21.951 -42.492 1.00 55.09 180 ASP A N 1
ATOM 1451 C CA . ASP A 1 180 ? 1.717 -20.796 -43.131 1.00 55.09 180 ASP A CA 1
ATOM 1452 C C . ASP A 1 180 ? 2.587 -19.971 -42.147 1.00 55.09 180 ASP A C 1
ATOM 1454 O O . ASP A 1 180 ? 3.143 -18.919 -42.470 1.00 55.09 180 ASP A O 1
ATOM 1458 N N . ARG A 1 181 ? 2.743 -20.478 -40.912 1.00 57.78 181 ARG A N 1
ATOM 1459 C CA . ARG A 1 181 ? 3.474 -19.863 -39.787 1.00 57.78 181 ARG A CA 1
ATOM 1460 C C . ARG A 1 181 ? 4.953 -19.577 -40.054 1.00 57.78 181 ARG A C 1
ATOM 1462 O O . ARG A 1 181 ? 5.533 -18.788 -39.314 1.00 57.78 181 ARG A O 1
ATOM 1469 N N . GLY A 1 182 ? 5.548 -20.143 -41.108 1.00 54.09 182 GLY A N 1
ATOM 1470 C CA . GLY A 1 182 ? 6.925 -19.853 -41.529 1.00 54.09 182 GLY A CA 1
ATOM 1471 C C . GLY A 1 182 ? 7.182 -18.363 -41.796 1.00 54.09 182 GLY A C 1
ATOM 1472 O O . GLY A 1 182 ? 8.260 -17.862 -41.496 1.00 54.09 182 GLY A O 1
ATOM 1473 N N . ILE A 1 183 ? 6.176 -17.621 -42.269 1.00 52.31 183 ILE A N 1
ATOM 1474 C CA . ILE A 1 183 ? 6.311 -16.191 -42.603 1.00 52.31 183 ILE A CA 1
ATOM 1475 C C . ILE A 1 183 ? 6.420 -15.314 -41.338 1.00 52.31 183 ILE A C 1
ATOM 1477 O O . ILE A 1 183 ? 7.111 -14.296 -41.342 1.00 52.31 183 ILE A O 1
ATOM 1481 N N . PHE A 1 184 ? 5.803 -15.726 -40.225 1.00 54.91 184 PHE A N 1
ATOM 1482 C CA . PHE A 1 184 ? 5.895 -15.001 -38.950 1.00 54.91 184 PHE A CA 1
ATOM 1483 C C . PHE A 1 184 ? 7.286 -15.118 -38.307 1.00 54.91 184 PHE A C 1
ATOM 1485 O O . PHE A 1 184 ? 7.761 -14.149 -37.718 1.00 54.91 184 PHE A O 1
ATOM 1492 N N . TYR A 1 185 ? 7.967 -16.256 -38.481 1.00 53.59 185 TYR A N 1
ATOM 1493 C CA . TYR A 1 185 ? 9.368 -16.433 -38.075 1.00 53.59 185 TYR A CA 1
ATOM 1494 C C . TYR A 1 185 ? 10.308 -15.477 -38.828 1.00 53.59 185 TYR A C 1
ATOM 1496 O O . TYR A 1 185 ? 11.155 -14.832 -38.211 1.00 53.59 185 TYR A O 1
ATOM 1504 N N . TYR A 1 186 ? 10.086 -15.290 -40.137 1.00 48.81 186 TYR A N 1
ATOM 1505 C CA . TYR A 1 186 ? 10.834 -14.324 -40.953 1.00 48.81 186 TYR A CA 1
ATOM 1506 C C . TYR A 1 186 ? 10.612 -12.862 -40.529 1.00 48.81 186 TYR A C 1
ATOM 1508 O O . TYR A 1 186 ? 11.553 -12.073 -40.564 1.00 48.81 186 TYR A O 1
ATOM 1516 N N . LEU A 1 187 ? 9.399 -12.492 -40.101 1.00 52.56 187 LEU A N 1
ATOM 1517 C CA . LEU A 1 187 ? 9.088 -11.129 -39.637 1.00 52.56 187 LEU A CA 1
ATOM 1518 C C . LEU A 1 187 ? 9.632 -10.817 -38.233 1.00 52.56 187 LEU A C 1
ATOM 1520 O O . LEU A 1 187 ? 9.893 -9.656 -37.930 1.00 52.56 187 LEU A O 1
ATOM 1524 N N . LEU A 1 188 ? 9.814 -11.834 -37.386 1.00 55.28 188 LEU A N 1
ATOM 1525 C CA . LEU A 1 188 ? 10.348 -11.698 -36.024 1.00 55.28 188 LEU A CA 1
ATOM 1526 C C . LEU A 1 188 ? 11.869 -11.920 -35.937 1.00 55.28 188 LEU A C 1
ATOM 1528 O O . LEU A 1 188 ? 12.427 -11.849 -34.845 1.00 55.28 188 LEU A O 1
ATOM 1532 N N . GLY A 1 189 ? 12.545 -12.185 -37.062 1.00 49.88 189 GLY A N 1
ATOM 1533 C CA . GLY A 1 189 ? 13.991 -12.439 -37.097 1.00 49.88 189 GLY A CA 1
ATOM 1534 C C . GLY A 1 189 ? 14.422 -13.694 -36.328 1.00 49.88 189 GLY A C 1
ATOM 1535 O O . GLY A 1 189 ? 15.595 -13.828 -35.988 1.00 49.88 189 GLY A O 1
ATOM 1536 N N . ALA A 1 190 ? 13.488 -14.599 -36.029 1.00 50.44 190 ALA A N 1
ATOM 1537 C CA . ALA A 1 190 ? 13.750 -15.838 -35.313 1.00 50.44 190 ALA A CA 1
ATOM 1538 C C . ALA A 1 190 ? 13.790 -16.985 -36.325 1.00 50.44 190 ALA A C 1
ATOM 1540 O O . ALA A 1 190 ? 12.769 -17.312 -36.925 1.00 50.44 190 ALA A O 1
ATOM 1541 N N . GLU A 1 191 ? 14.964 -17.586 -36.535 1.00 40.97 191 GLU A N 1
ATOM 1542 C CA . GLU A 1 191 ? 15.078 -18.766 -37.394 1.00 40.97 191 GLU A CA 1
ATOM 1543 C C . GLU A 1 191 ? 14.261 -19.938 -36.821 1.00 40.97 191 GLU A C 1
ATOM 1545 O O . GLU A 1 191 ? 14.314 -20.201 -35.612 1.00 40.97 191 GLU A O 1
ATOM 1550 N N . PRO A 1 192 ? 13.508 -20.661 -37.670 1.00 45.97 192 PRO A N 1
ATOM 1551 C CA . PRO A 1 192 ? 12.840 -21.885 -37.257 1.00 45.97 192 PRO A CA 1
ATOM 1552 C C . PRO A 1 192 ? 13.891 -22.959 -36.925 1.00 45.97 192 PRO A C 1
ATOM 1554 O O . PRO A 1 192 ? 14.807 -23.190 -37.713 1.00 45.97 192 PRO A O 1
ATOM 1557 N N . ARG A 1 193 ? 13.761 -23.607 -35.759 1.00 47.25 193 ARG A N 1
ATOM 1558 C CA . ARG A 1 193 ? 14.506 -24.834 -35.426 1.00 47.25 193 ARG A CA 1
ATOM 1559 C C . ARG A 1 193 ? 13.825 -26.061 -36.009 1.00 47.25 193 ARG A C 1
ATOM 1561 O O . ARG A 1 193 ? 12.574 -26.096 -35.970 1.00 47.25 193 ARG A O 1
#